Protein AF-A0A1D3DAQ8-F1 (afdb_monomer)

Radius of gyration: 23.69 Å; Cα contacts (8 Å, |Δi|>4): 366; chains: 1; bounding box: 52×79×74 Å

Solvent-accessible surface area (backbon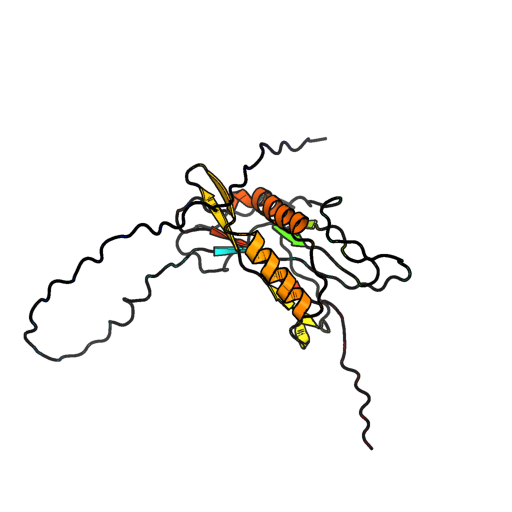e atoms only — not comparable to full-atom values): 14754 Å² total; per-residue (Å²): 142,80,85,81,87,80,80,79,85,81,69,76,56,73,79,83,84,72,96,64,79,81,84,72,85,80,81,76,81,80,87,74,88,86,80,88,81,94,76,90,75,93,84,83,83,79,87,81,74,89,73,77,89,51,31,31,36,40,36,52,43,33,49,30,50,62,57,97,54,91,85,61,96,64,66,38,67,55,50,62,93,61,55,43,74,53,77,66,87,70,79,82,74,81,69,74,73,67,82,91,48,58,70,60,73,50,66,61,70,54,22,44,34,33,34,30,20,100,32,54,21,37,47,56,31,35,37,33,56,58,71,86,81,92,69,65,85,49,12,36,35,76,78,68,57,42,57,45,67,44,81,47,47,34,31,42,47,99,86,65,46,59,33,46,66,62,55,67,61,53,48,52,52,39,35,54,46,23,54,75,68,75,42,86,67,67,42,64,68,48,52,52,52,47,54,52,54,50,49,61,78,47,41,85,61,37,36,78,54,88,73,35,28,22,24,40,28,54,35,46,42,42,53,48,73,58,78,90,82,69,86,77,82,81,125

Organism: NCBI:txid88456

Nearest PDB structures (foldseek):
  2abj-assembly2_G  TM=9.774E-01  e=2.641E-11  Homo sapiens
  7nxo-assembly1_A  TM=9.779E-01  e=4.312E-11  Homo sapiens
  7nwc-assembly2_C  TM=9.808E-01  e=6.227E-11  Homo sapiens
  7nwa-assembly1_B  TM=9.798E-01  e=7.955E-11  Homo sapiens
  2abj-assembly2_J  TM=9.048E-01  e=4.312E-11  Homo sapiens

Sequence (235 aa):
MQKGVYGKDAEWLQDTERGEMASFEAAQPKAVETGGHMCGLVGGLEARMRMVEALERVVWHVICKKKAVEGASRLQPFSLQQLSIEPRIGDRPPVPPTKGLGFASTYSSMMCEADWSDQTGWLPPKILPLRELALHPGSTALHYGISCLEGLKASKSREGRLLLFRPEDHIQRFILSAERLALPTVESKPFLELLKRFVQIEEAYVPAERGCSLYLRPLLFSTYVRCAQTESRIE

Secondary structure (DSSP, 8-state):
------------EE--S----------PPPP-PPPP-----S--SSTT--S----EEEE----B-----S--SSPBPP-STT-EEPPPSSSPPPPPPSTTPPTT--B-SEEEE--EETTTEEPPPEEEE-------TTBHHHHS--EEE--EEEEE-TTS-EEESSHHHHHHHHHHHHHHTTPPP--HHHHHHHHHHHHHHTGGGS--STT-EEEE--EEEB--B----------

Foldseek 3Di:
DDDDDDDDDQDEDAPPPDPDDPDDDDDDDDDDDDDDDDDDDDDDPPPPPPDAPAAEAEADEAEADADDDDDDPDADAAAQPPEEEDDDDDDFPDQDDRPPHHHHPHHGQWHKYWYAHPHHGIDHIYIYGDDDDDADCQFCCNVVVLKDKFKWWWAADLVRRIYTHPVLVRLVVRQVSCVVSVHDHHDSVRVVVVVVVNCSVRVVNHDNDPSYTYMYMYMDGTSDGDDPPDPPPPD

InterPro domains:
  IPR005786 Branched-chain amino acid aminotransferase II [PTHR11825] (69-223)
  IPR036038 Aminotransferase-like, PLP-dependent enzymes [SSF56752] (89-223)
  IPR043131 Branched-chain-amino-acid aminotransferase-like, N-terminal [G3DSA:3.30.470.10] (75-233)

Mean predicted aligned error: 14.41 Å

pLDDT: mean 70.47, std 26.81, range [21.56, 97.88]

Structure (mmCIF, N/CA/C/O backbone):
data_AF-A0A1D3DAQ8-F1
#
_entry.id   AF-A0A1D3DAQ8-F1
#
loop_
_atom_site.group_PDB
_atom_site.id
_atom_site.type_symbol
_atom_site.label_atom_id
_atom_site.label_alt_id
_atom_site.label_comp_id
_atom_site.label_asym_id
_atom_site.label_entity_id
_atom_site.label_seq_id
_atom_site.pdbx_PDB_ins_code
_atom_site.Cartn_x
_atom_site.Cartn_y
_atom_site.Cartn_z
_atom_site.occupancy
_atom_site.B_iso_or_equiv
_atom_site.auth_seq_id
_atom_site.auth_comp_id
_atom_site.auth_asym_id
_atom_site.auth_atom_id
_atom_site.pdbx_PDB_model_num
ATOM 1 N N . MET A 1 1 ? 8.446 30.503 -5.237 1.00 30.14 1 MET A N 1
ATOM 2 C CA . MET A 1 1 ? 7.325 29.955 -6.035 1.00 30.14 1 MET A CA 1
ATOM 3 C C . MET A 1 1 ? 7.901 29.182 -7.214 1.00 30.14 1 MET A C 1
ATOM 5 O O . MET A 1 1 ? 8.272 29.796 -8.201 1.00 30.14 1 MET A O 1
ATOM 9 N N . GLN A 1 2 ? 8.021 27.859 -7.112 1.00 21.56 2 GLN A N 1
ATOM 10 C CA . GLN A 1 2 ? 8.307 26.998 -8.264 1.00 21.56 2 GLN A CA 1
ATOM 11 C C . GLN A 1 2 ? 7.118 26.054 -8.434 1.00 21.56 2 GLN A C 1
ATOM 13 O O . GLN A 1 2 ? 6.807 25.265 -7.547 1.00 21.56 2 GLN A O 1
ATOM 18 N N . LYS A 1 3 ? 6.399 26.219 -9.547 1.00 25.08 3 LYS A N 1
ATOM 19 C CA . LYS A 1 3 ? 5.307 25.339 -9.962 1.00 25.08 3 LYS A CA 1
ATOM 20 C C . LYS A 1 3 ? 5.941 24.059 -10.507 1.00 25.08 3 LYS A C 1
ATOM 22 O O . LYS A 1 3 ? 6.588 24.099 -11.549 1.00 25.08 3 LYS A O 1
ATOM 27 N N . GLY A 1 4 ? 5.790 22.955 -9.779 1.00 24.62 4 GLY A N 1
ATOM 28 C CA . GLY A 1 4 ? 6.171 21.626 -10.246 1.00 24.62 4 GLY A CA 1
ATOM 29 C C . GLY A 1 4 ? 5.266 21.211 -11.400 1.00 24.62 4 GLY A C 1
ATOM 30 O O . GLY A 1 4 ? 4.068 21.012 -11.217 1.00 24.62 4 GLY A O 1
ATOM 31 N N . VAL A 1 5 ? 5.847 21.133 -12.592 1.00 29.92 5 VAL A N 1
ATOM 32 C CA . VAL A 1 5 ? 5.225 20.583 -13.794 1.00 29.92 5 VAL A CA 1
ATOM 33 C C . VAL A 1 5 ? 5.241 19.062 -13.651 1.00 29.92 5 VAL A C 1
ATOM 35 O O . VAL A 1 5 ? 6.304 18.458 -13.744 1.00 29.92 5 VAL A O 1
ATOM 38 N N . TYR A 1 6 ? 4.085 18.442 -13.419 1.00 34.88 6 TYR A N 1
ATOM 39 C CA . TYR A 1 6 ? 3.925 16.992 -13.553 1.00 34.88 6 TYR A CA 1
ATOM 40 C C . TYR A 1 6 ? 2.937 16.725 -14.682 1.00 34.88 6 TYR A C 1
ATOM 42 O O . TYR A 1 6 ? 1.796 17.183 -14.657 1.00 34.88 6 TYR A O 1
ATOM 50 N N . GLY A 1 7 ? 3.467 16.104 -15.735 1.00 28.80 7 GLY A N 1
ATOM 51 C CA . GLY A 1 7 ? 2.821 15.936 -17.024 1.00 28.80 7 GLY A CA 1
ATOM 52 C C . GLY A 1 7 ? 1.920 14.708 -17.120 1.00 28.80 7 GLY A C 1
ATOM 53 O O . GLY A 1 7 ? 2.161 13.708 -16.458 1.00 28.80 7 GLY A O 1
ATOM 54 N N . LYS A 1 8 ? 0.944 14.870 -18.023 1.00 31.12 8 LYS A N 1
ATOM 55 C CA . LYS A 1 8 ? 0.189 13.921 -18.857 1.00 31.12 8 LYS A CA 1
ATOM 56 C C . LYS A 1 8 ? -0.367 12.649 -18.207 1.00 31.12 8 LYS A C 1
ATOM 58 O O . LYS A 1 8 ? 0.348 11.800 -17.692 1.00 31.12 8 LYS A O 1
ATOM 63 N N . ASP A 1 9 ? -1.680 12.530 -18.355 1.00 35.75 9 ASP A N 1
ATOM 64 C CA . ASP A 1 9 ? -2.546 11.461 -17.880 1.00 35.75 9 ASP A CA 1
ATOM 65 C C . ASP A 1 9 ? -2.021 10.076 -18.286 1.00 35.75 9 ASP A C 1
ATOM 67 O O . ASP A 1 9 ? -1.918 9.753 -19.470 1.00 35.75 9 ASP A O 1
ATOM 71 N N . ALA A 1 10 ? -1.673 9.243 -17.301 1.00 46.25 10 ALA A N 1
ATOM 72 C CA . ALA A 1 10 ? -1.401 7.837 -17.565 1.00 46.25 10 ALA A CA 1
ATOM 73 C C . ALA A 1 10 ? -2.736 7.135 -17.851 1.00 46.25 10 ALA A C 1
ATOM 75 O O . ALA A 1 10 ? -3.596 7.041 -16.972 1.00 46.25 10 ALA A O 1
ATOM 76 N N . GLU A 1 11 ? -2.914 6.652 -19.078 1.00 48.12 11 GLU A N 1
ATOM 77 C CA . GLU A 1 11 ? -4.052 5.811 -19.441 1.00 48.12 11 GLU A CA 1
ATOM 78 C C . GLU A 1 11 ? -3.887 4.423 -18.811 1.00 48.12 11 GLU A C 1
ATOM 80 O O . GLU A 1 11 ? -2.948 3.686 -19.119 1.00 48.12 11 GLU A O 1
ATOM 85 N N . TRP A 1 12 ? -4.806 4.072 -17.912 1.00 53.84 12 TRP A N 1
ATOM 86 C CA . TRP A 1 12 ? -4.831 2.781 -17.233 1.00 53.84 12 TRP A CA 1
ATOM 87 C C . TRP A 1 12 ? -5.614 1.772 -18.065 1.00 53.84 12 TRP A C 1
ATOM 89 O O . TRP A 1 12 ? -6.841 1.828 -18.115 1.00 53.84 12 TRP A O 1
ATOM 99 N N . LEU A 1 13 ? -4.911 0.833 -18.691 1.00 48.38 13 LEU A N 1
ATOM 100 C CA . LEU A 1 13 ? -5.536 -0.310 -19.348 1.00 48.38 13 LEU A CA 1
ATOM 101 C C . LEU A 1 13 ? -5.695 -1.442 -18.331 1.00 48.38 13 LEU A C 1
ATOM 103 O O . LEU A 1 13 ? -4.710 -1.946 -17.788 1.00 48.38 13 LEU A O 1
ATOM 107 N N . GLN A 1 14 ? -6.943 -1.828 -18.070 1.00 46.00 14 GLN A N 1
ATOM 108 C CA . GLN A 1 14 ? -7.247 -3.123 -17.473 1.00 46.00 14 GLN A CA 1
ATOM 109 C C . GLN A 1 14 ? -7.009 -4.166 -18.567 1.00 46.00 14 GLN A C 1
ATOM 111 O O . GLN A 1 14 ? -7.635 -4.104 -19.622 1.00 46.00 14 GLN A O 1
ATOM 116 N N . ASP A 1 15 ? -6.080 -5.095 -18.353 1.00 40.16 15 ASP A N 1
ATOM 117 C CA . ASP A 1 15 ? -5.868 -6.199 -19.291 1.00 40.16 15 ASP A CA 1
ATOM 118 C C . ASP A 1 15 ? -7.000 -7.227 -19.111 1.00 40.16 15 ASP A C 1
ATOM 120 O O . ASP A 1 15 ? -6.849 -8.244 -18.435 1.00 40.16 15 ASP A O 1
ATOM 124 N N . THR A 1 16 ? -8.191 -6.902 -19.626 1.00 37.75 16 THR A N 1
ATOM 125 C CA . THR A 1 16 ? -9.340 -7.819 -19.713 1.00 37.75 16 THR A CA 1
ATOM 126 C C . THR A 1 16 ? -9.320 -8.647 -20.999 1.00 37.75 16 THR A C 1
ATOM 128 O O . THR A 1 16 ? -10.109 -9.577 -21.135 1.00 37.75 16 THR A O 1
ATOM 131 N N . GLU A 1 17 ? -8.402 -8.364 -21.928 1.00 34.38 17 GLU A N 1
ATOM 132 C CA . GLU A 1 17 ? -8.333 -8.988 -23.251 1.00 34.38 17 GLU A CA 1
ATOM 133 C C . GLU A 1 17 ? -6.922 -9.499 -23.571 1.00 34.38 17 GLU A C 1
ATOM 135 O O . GLU A 1 17 ? -6.210 -8.937 -24.402 1.00 34.38 17 GLU A O 1
ATOM 140 N N . ARG A 1 18 ? -6.533 -10.610 -22.928 1.00 37.34 18 ARG A N 1
ATOM 141 C CA . ARG A 1 18 ? -5.616 -11.624 -23.489 1.00 37.34 18 ARG A CA 1
ATOM 142 C C . ARG A 1 18 ? -5.551 -12.866 -22.600 1.00 37.34 18 ARG A C 1
ATOM 144 O O . ARG A 1 18 ? -4.536 -13.213 -22.005 1.00 37.34 18 ARG A O 1
ATOM 151 N N . GLY A 1 19 ? -6.662 -13.596 -22.582 1.00 31.31 19 GLY A N 1
ATOM 152 C CA . GLY A 1 19 ? -6.697 -15.017 -22.233 1.00 31.31 19 GLY A CA 1
ATOM 153 C C . GLY A 1 19 ? -6.133 -15.912 -23.343 1.00 31.31 19 GLY A C 1
ATOM 154 O O . GLY A 1 19 ? -6.703 -16.959 -23.616 1.00 31.31 19 GLY A O 1
ATOM 155 N N . GLU A 1 20 ? -5.035 -15.518 -23.992 1.00 26.97 20 GLU A N 1
ATOM 156 C CA . GLU A 1 20 ? -4.325 -16.354 -24.962 1.00 26.97 20 GLU A CA 1
ATOM 157 C C . GLU A 1 20 ? -2.866 -16.483 -24.531 1.00 26.97 20 GLU A C 1
ATOM 159 O O . GLU A 1 20 ? -1.987 -15.682 -24.858 1.00 26.97 20 GLU A O 1
ATOM 164 N N . MET A 1 21 ? -2.622 -17.535 -23.752 1.00 26.27 21 MET A N 1
ATOM 165 C CA . MET A 1 21 ? -1.313 -18.163 -23.670 1.00 26.27 21 MET A CA 1
ATOM 166 C C . MET A 1 21 ? -0.909 -18.522 -25.098 1.00 26.27 21 MET A C 1
ATOM 168 O O . MET A 1 21 ? -1.520 -19.399 -25.704 1.00 26.27 21 MET A O 1
ATOM 172 N N . ALA A 1 22 ? 0.100 -17.845 -25.643 1.00 25.94 22 ALA A N 1
ATOM 173 C CA . ALA A 1 22 ? 0.741 -18.289 -26.869 1.00 25.94 22 ALA A CA 1
ATOM 174 C C . ALA A 1 22 ? 1.241 -19.724 -26.647 1.00 25.94 22 ALA A C 1
ATOM 176 O O . ALA A 1 22 ? 2.217 -19.956 -25.931 1.00 25.94 22 ALA A O 1
ATOM 177 N N . SER A 1 23 ? 0.525 -20.681 -27.228 1.00 23.98 23 SER A N 1
ATOM 178 C CA . SER A 1 23 ? 0.941 -22.065 -27.373 1.00 23.98 23 SER A CA 1
ATOM 179 C C . SER A 1 23 ? 2.262 -22.090 -28.136 1.00 23.98 23 SER A C 1
ATOM 181 O O . SER A 1 23 ? 2.316 -21.667 -29.289 1.00 23.98 23 SER A O 1
ATOM 183 N N . PHE A 1 24 ? 3.321 -22.584 -27.503 1.00 25.66 24 PHE A N 1
ATOM 184 C CA . PHE A 1 24 ? 4.540 -22.982 -28.197 1.00 25.66 24 PHE A CA 1
ATOM 185 C C . PHE A 1 24 ? 4.684 -24.495 -28.061 1.00 25.66 24 PHE A C 1
ATOM 187 O O . PHE A 1 24 ? 4.669 -25.029 -26.951 1.00 25.66 24 PHE A O 1
ATOM 194 N N . GLU A 1 25 ? 4.752 -25.167 -29.213 1.00 27.08 25 GLU A N 1
ATOM 195 C CA . GLU A 1 25 ? 4.914 -26.612 -29.355 1.00 27.08 25 GLU A CA 1
ATOM 196 C C . GLU A 1 25 ? 6.069 -27.134 -28.497 1.00 27.08 25 GLU A C 1
ATOM 198 O O . GLU A 1 25 ? 7.203 -26.652 -28.562 1.00 27.08 25 GLU A O 1
ATOM 203 N N . ALA A 1 26 ? 5.778 -28.167 -27.709 1.00 28.58 26 ALA A N 1
ATOM 204 C CA . ALA A 1 26 ? 6.796 -28.956 -27.044 1.00 28.58 26 ALA A CA 1
ATOM 205 C C . ALA A 1 26 ? 7.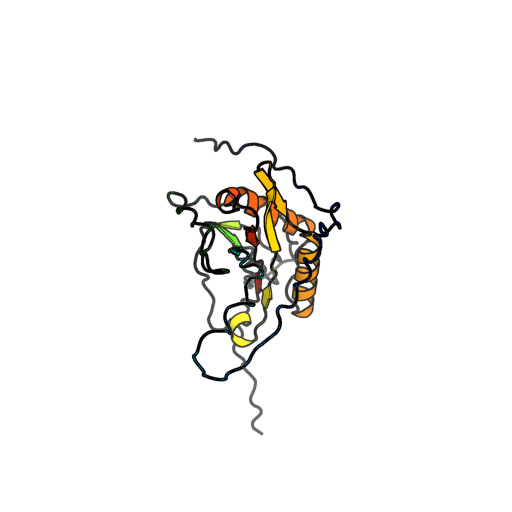617 -29.699 -28.108 1.00 28.58 26 ALA A C 1
ATOM 207 O O .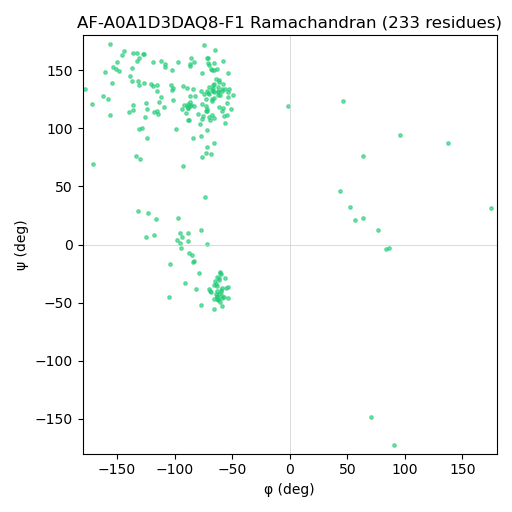 ALA A 1 26 ? 7.134 -30.645 -28.730 1.00 28.58 26 ALA A O 1
ATOM 208 N N . ALA A 1 27 ? 8.869 -29.286 -28.307 1.00 31.02 27 ALA A N 1
ATOM 209 C CA . ALA A 1 27 ? 9.832 -30.074 -29.062 1.00 31.02 27 ALA A CA 1
ATOM 210 C C . ALA A 1 27 ? 9.987 -31.447 -28.384 1.00 31.02 27 ALA A C 1
ATOM 212 O O . ALA A 1 27 ? 10.443 -31.540 -27.242 1.00 31.02 27 ALA A O 1
ATOM 213 N N . GLN A 1 28 ? 9.575 -32.514 -29.072 1.00 26.59 28 GLN A N 1
ATOM 214 C CA . GLN A 1 28 ? 9.744 -33.877 -28.579 1.00 26.59 28 GLN A CA 1
ATOM 215 C C . GLN A 1 28 ? 11.236 -34.249 -28.544 1.00 26.59 28 GLN A C 1
ATOM 217 O O . GLN A 1 28 ? 11.941 -34.026 -29.534 1.00 26.59 28 GLN A O 1
ATOM 222 N N . PRO A 1 29 ? 11.748 -34.836 -27.448 1.00 32.03 29 PRO A N 1
ATOM 223 C CA . PRO A 1 29 ? 13.126 -35.299 -27.414 1.00 32.03 29 PRO A CA 1
ATOM 224 C C . PRO A 1 29 ? 13.276 -36.567 -28.266 1.00 32.03 29 PRO A C 1
ATOM 226 O O . PRO A 1 29 ? 12.583 -37.561 -28.053 1.00 32.03 29 PRO A O 1
ATOM 229 N N . LYS A 1 30 ? 14.208 -36.541 -29.226 1.00 30.00 30 LYS A N 1
ATOM 230 C CA . LYS A 1 30 ? 14.678 -37.748 -29.919 1.00 30.00 30 LYS A CA 1
ATOM 231 C C . LYS A 1 30 ? 15.453 -38.618 -28.928 1.00 30.00 30 LYS A C 1
ATOM 233 O O . LYS A 1 30 ? 16.402 -38.145 -28.306 1.00 30.00 30 LYS A O 1
ATOM 238 N N . ALA A 1 31 ? 15.048 -39.878 -28.797 1.00 29.69 31 ALA A N 1
ATOM 239 C CA . ALA A 1 31 ? 15.774 -40.882 -28.033 1.00 29.69 31 ALA A CA 1
ATOM 240 C C . ALA A 1 31 ? 17.127 -41.183 -28.702 1.00 29.69 31 ALA A C 1
ATOM 242 O O . ALA A 1 31 ? 17.185 -41.425 -29.907 1.00 29.69 31 ALA A O 1
ATOM 243 N N . VAL A 1 32 ? 18.200 -41.165 -27.913 1.00 32.09 32 VAL A N 1
ATOM 244 C CA . VAL A 1 32 ? 19.510 -41.720 -28.270 1.00 32.09 32 VAL A CA 1
ATOM 245 C C . VAL A 1 32 ? 19.731 -42.925 -27.362 1.00 32.09 32 VAL A C 1
ATOM 247 O O . VAL A 1 32 ? 19.559 -42.827 -26.148 1.00 32.09 32 VAL A O 1
ATOM 250 N N . GLU A 1 33 ? 20.038 -44.067 -27.971 1.00 29.55 33 GLU A N 1
ATOM 251 C CA . GLU A 1 33 ? 20.216 -45.358 -27.307 1.00 29.55 33 GLU A CA 1
ATOM 252 C C . GLU A 1 33 ? 21.435 -45.364 -26.372 1.00 29.55 33 GLU A C 1
ATOM 254 O O . GLU A 1 33 ? 22.508 -44.851 -26.690 1.00 29.55 33 GLU A O 1
ATOM 259 N N . THR A 1 34 ? 21.258 -45.965 -25.197 1.00 30.83 34 THR A N 1
ATOM 260 C CA . THR A 1 34 ? 22.271 -46.109 -24.148 1.00 30.83 34 THR A CA 1
ATOM 261 C C . THR A 1 34 ? 23.101 -47.379 -24.341 1.00 30.83 34 THR A C 1
ATOM 263 O O . THR A 1 34 ? 22.564 -48.482 -24.253 1.00 30.83 34 THR A O 1
ATOM 266 N N . GLY A 1 35 ? 24.419 -47.230 -24.495 1.00 26.42 35 GLY A N 1
ATOM 267 C CA . GLY A 1 35 ? 25.418 -48.265 -24.204 1.00 26.42 35 GLY A CA 1
ATOM 268 C C . GLY A 1 35 ? 26.078 -47.964 -22.856 1.00 26.42 35 GLY A C 1
ATOM 269 O O . GLY A 1 35 ? 26.540 -46.848 -22.635 1.00 26.42 35 GLY A O 1
ATOM 270 N N . GLY A 1 36 ? 26.032 -48.919 -21.926 1.00 28.89 36 GLY A N 1
ATOM 271 C CA . GLY A 1 36 ? 26.293 -48.690 -20.504 1.00 28.89 36 GLY A CA 1
ATOM 272 C C . GLY A 1 36 ? 27.743 -48.416 -20.100 1.00 28.89 36 GLY A C 1
ATOM 273 O O . GLY A 1 36 ? 28.674 -48.793 -20.798 1.00 28.89 36 GLY A O 1
ATOM 274 N N . HIS A 1 37 ? 27.898 -47.822 -18.917 1.00 29.03 37 HIS A N 1
ATOM 275 C CA . HIS A 1 37 ? 28.775 -48.238 -17.810 1.00 29.03 37 HIS A CA 1
ATOM 276 C C . HIS A 1 37 ? 28.558 -47.256 -16.647 1.00 29.03 37 HIS A C 1
ATOM 278 O O . HIS A 1 37 ? 28.507 -46.044 -16.848 1.00 29.03 37 HIS A O 1
ATOM 284 N N . MET A 1 38 ? 28.394 -47.774 -15.428 1.00 33.66 38 MET A N 1
ATOM 285 C CA . MET A 1 38 ? 28.345 -46.948 -14.222 1.00 33.66 38 MET A CA 1
ATOM 286 C C . MET A 1 38 ? 29.748 -46.453 -13.859 1.00 33.66 38 MET A C 1
ATOM 288 O O . MET A 1 38 ? 30.652 -47.265 -13.688 1.00 33.66 38 MET A O 1
ATOM 292 N N . CYS A 1 39 ? 29.899 -45.149 -13.636 1.00 26.36 39 CYS A N 1
ATOM 293 C CA . CYS A 1 39 ? 30.873 -44.594 -12.697 1.00 26.36 39 CYS A CA 1
ATOM 294 C C . CYS A 1 39 ? 30.400 -43.192 -12.294 1.00 26.36 39 CYS A C 1
ATOM 296 O O . CYS A 1 39 ? 30.063 -42.378 -13.152 1.00 26.36 39 CYS A O 1
ATOM 298 N N . GLY A 1 40 ? 30.270 -42.955 -10.989 1.00 30.42 40 GLY A N 1
ATOM 299 C CA . GLY A 1 40 ? 29.660 -41.748 -10.444 1.00 30.42 40 GLY A CA 1
ATOM 300 C C . GLY A 1 40 ? 30.511 -40.498 -10.630 1.00 30.42 40 GLY A C 1
ATOM 301 O O . GLY A 1 40 ? 31.727 -40.583 -10.721 1.00 30.42 40 GLY A O 1
ATOM 302 N N . LEU A 1 41 ? 29.850 -39.341 -10.621 1.00 28.83 41 LEU A N 1
ATOM 303 C CA . LEU A 1 41 ? 30.352 -38.082 -10.073 1.00 28.83 41 LEU A CA 1
ATOM 304 C C . LEU A 1 41 ? 29.211 -37.056 -10.084 1.00 28.83 41 LEU A C 1
ATOM 306 O O . LEU A 1 41 ? 28.595 -36.779 -11.106 1.00 28.83 41 LEU A O 1
ATOM 310 N N . VAL A 1 42 ? 28.911 -36.583 -8.879 1.00 37.41 42 VAL A N 1
ATOM 311 C CA . VAL A 1 42 ? 28.345 -35.286 -8.494 1.00 37.41 42 VAL A CA 1
ATOM 312 C C . VAL A 1 42 ? 28.081 -34.315 -9.658 1.00 37.41 42 VAL A C 1
ATOM 314 O O . VAL A 1 42 ? 29.013 -33.861 -10.312 1.00 37.41 42 VAL A O 1
ATOM 317 N N . GLY A 1 43 ? 26.821 -33.917 -9.844 1.00 34.78 43 GLY A N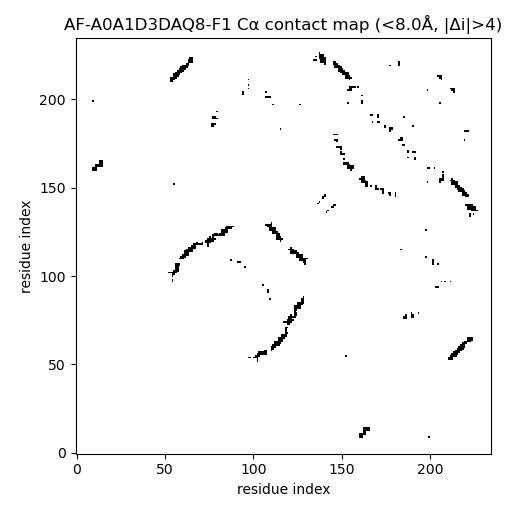 1
ATOM 318 C CA . GLY A 1 43 ? 26.466 -32.791 -10.714 1.00 34.78 43 GLY A CA 1
ATOM 319 C C . GLY A 1 43 ? 25.242 -33.075 -11.571 1.00 34.78 43 GLY A C 1
ATOM 320 O O . GLY A 1 43 ? 25.356 -33.543 -12.696 1.00 34.78 43 GLY A O 1
ATOM 321 N N . GLY A 1 44 ? 24.050 -32.797 -11.046 1.00 29.36 44 GLY A N 1
ATOM 322 C CA . GLY A 1 44 ? 22.839 -33.031 -11.832 1.00 29.36 44 GLY A CA 1
ATOM 323 C C . GLY A 1 44 ? 21.519 -32.804 -11.115 1.00 29.36 44 GLY A C 1
ATOM 324 O O . GLY A 1 44 ? 20.556 -33.491 -11.428 1.00 29.36 44 GLY A O 1
ATOM 325 N N . LEU A 1 45 ? 21.452 -31.872 -10.160 1.00 28.17 45 LEU A N 1
ATOM 326 C CA . LEU A 1 45 ? 20.172 -31.425 -9.588 1.00 28.17 45 LEU A CA 1
ATOM 327 C C . LEU A 1 45 ? 19.878 -29.934 -9.827 1.00 28.17 45 LEU A C 1
ATOM 329 O O . LEU A 1 45 ? 18.889 -29.421 -9.322 1.00 28.17 45 LEU A O 1
ATOM 333 N N . GLU A 1 46 ? 20.686 -29.238 -10.634 1.00 32.00 46 GLU A N 1
ATOM 334 C CA . GLU A 1 46 ? 20.513 -27.797 -10.900 1.00 32.00 46 GLU A CA 1
ATOM 335 C C . GLU A 1 46 ? 19.705 -27.477 -12.173 1.00 32.00 46 GLU A C 1
ATOM 337 O O . GLU A 1 46 ? 19.413 -26.319 -12.462 1.00 32.00 46 GLU A O 1
ATOM 342 N N . ALA A 1 47 ? 19.278 -28.477 -12.949 1.00 31.39 47 ALA A N 1
ATOM 343 C CA . ALA A 1 47 ? 18.731 -28.239 -14.291 1.00 31.39 47 ALA A CA 1
ATOM 344 C C . ALA A 1 47 ? 17.192 -28.128 -14.390 1.00 31.39 47 ALA A C 1
ATOM 346 O O . ALA A 1 47 ? 16.659 -28.080 -15.498 1.00 31.39 47 ALA A O 1
ATOM 347 N N . ARG A 1 48 ? 16.445 -28.053 -13.278 1.00 33.94 48 ARG A N 1
ATOM 348 C CA . ARG A 1 48 ? 14.968 -27.907 -13.311 1.00 33.94 48 ARG A CA 1
ATOM 349 C C . ARG A 1 48 ? 14.397 -26.804 -12.409 1.00 33.94 48 ARG A C 1
ATOM 351 O O . ARG A 1 48 ? 13.245 -26.877 -12.006 1.00 33.94 48 ARG A O 1
ATOM 358 N N . MET A 1 49 ? 15.169 -25.742 -12.167 1.00 26.69 49 MET A N 1
ATOM 359 C CA . MET A 1 49 ? 14.703 -24.516 -11.488 1.00 26.69 49 MET A CA 1
ATOM 360 C C . MET A 1 49 ? 14.737 -23.260 -12.377 1.00 26.69 49 MET A C 1
ATOM 362 O O . MET A 1 49 ? 14.716 -22.140 -11.885 1.00 26.69 49 MET A O 1
ATOM 366 N N . ARG A 1 50 ? 14.734 -23.413 -13.708 1.00 30.81 50 ARG A N 1
ATOM 367 C CA . ARG A 1 50 ? 14.520 -22.288 -14.637 1.00 30.81 50 ARG A CA 1
ATOM 368 C C . ARG A 1 50 ? 13.045 -22.158 -15.009 1.00 30.81 50 ARG A C 1
ATOM 370 O O . ARG A 1 50 ? 12.659 -22.365 -16.153 1.00 30.81 50 ARG A O 1
ATOM 377 N N . MET A 1 51 ? 12.227 -21.797 -14.029 1.00 23.12 51 MET A N 1
ATOM 378 C CA . MET A 1 51 ? 10.946 -21.144 -14.279 1.00 23.12 51 MET A CA 1
ATOM 379 C C . MET A 1 51 ? 10.885 -19.877 -13.428 1.00 23.12 51 MET A C 1
ATOM 381 O O . MET A 1 51 ? 10.594 -19.923 -12.243 1.00 23.12 51 MET A O 1
ATOM 385 N N . VAL A 1 52 ? 11.159 -18.756 -14.101 1.00 28.16 52 VAL A N 1
ATOM 386 C CA . VAL A 1 52 ? 10.711 -17.403 -13.751 1.00 28.16 52 VAL A CA 1
ATOM 387 C C . VAL A 1 52 ? 11.238 -16.867 -12.410 1.00 28.16 52 VAL A C 1
ATOM 389 O O . VAL A 1 52 ? 10.500 -16.710 -11.443 1.00 28.16 52 VAL A O 1
ATOM 392 N N . GLU A 1 53 ? 12.507 -16.452 -12.394 1.00 27.22 53 GLU A N 1
ATOM 393 C CA . GLU A 1 53 ? 12.955 -15.367 -11.509 1.00 27.22 53 GLU A CA 1
ATOM 394 C C . GLU A 1 53 ? 12.312 -14.059 -12.001 1.00 27.22 53 GLU A C 1
ATOM 396 O O . GLU A 1 53 ? 12.912 -13.267 -12.727 1.00 27.22 53 GLU A O 1
ATOM 401 N N . ALA A 1 54 ? 11.028 -13.871 -11.686 1.00 26.88 54 ALA A N 1
ATOM 402 C CA . ALA A 1 54 ? 10.363 -12.592 -11.870 1.00 26.88 54 ALA A CA 1
ATOM 403 C C . ALA A 1 54 ? 10.934 -11.619 -10.838 1.00 26.88 54 ALA A C 1
ATOM 405 O O . ALA A 1 54 ? 10.730 -11.736 -9.630 1.00 26.88 54 ALA A O 1
ATOM 406 N N . LEU A 1 55 ? 11.697 -10.664 -11.349 1.00 27.98 55 LEU A N 1
ATOM 407 C CA . LEU A 1 55 ? 12.298 -9.584 -10.591 1.00 27.98 55 LEU A CA 1
ATOM 408 C C . LEU A 1 55 ? 11.162 -8.664 -10.139 1.00 27.98 55 LEU A C 1
ATOM 410 O O . LEU A 1 55 ? 10.533 -7.981 -10.952 1.00 27.98 55 LEU A O 1
ATOM 414 N N . GLU A 1 56 ? 10.862 -8.719 -8.846 1.00 27.69 56 GLU A N 1
ATOM 415 C CA . GLU A 1 56 ? 9.706 -8.093 -8.208 1.00 27.69 56 GLU A CA 1
ATOM 416 C C . GLU A 1 56 ? 10.191 -7.212 -7.048 1.00 27.69 56 GLU A C 1
ATOM 418 O O . GLU A 1 56 ? 10.700 -7.696 -6.034 1.00 27.69 56 GLU A O 1
ATOM 423 N N . ARG A 1 57 ? 10.080 -5.892 -7.230 1.00 32.09 57 ARG A N 1
ATOM 424 C CA . ARG A 1 57 ? 10.467 -4.850 -6.256 1.00 32.09 57 ARG A CA 1
ATOM 425 C C . ARG A 1 57 ? 9.332 -4.556 -5.297 1.00 32.09 57 ARG A C 1
ATOM 427 O O . ARG A 1 57 ? 8.301 -4.152 -5.789 1.00 32.09 57 ARG A O 1
ATOM 434 N N . VAL A 1 58 ? 9.490 -4.677 -3.985 1.00 31.52 58 VAL A N 1
ATOM 435 C CA . VAL A 1 58 ? 8.362 -4.543 -3.046 1.00 31.52 58 VAL A CA 1
ATOM 436 C C . VAL A 1 58 ? 8.160 -3.091 -2.599 1.00 31.52 58 VAL A C 1
ATOM 438 O O . VAL A 1 58 ? 9.117 -2.436 -2.197 1.00 31.52 58 VAL A O 1
ATOM 441 N N . VAL A 1 59 ? 6.914 -2.605 -2.586 1.00 32.56 59 VAL A N 1
ATOM 442 C CA . VAL A 1 59 ? 6.536 -1.348 -1.915 1.00 32.56 59 VAL A CA 1
ATOM 443 C C . VAL A 1 59 ? 5.405 -1.555 -0.906 1.00 32.56 59 VAL A C 1
ATOM 445 O O . VAL A 1 59 ? 4.312 -1.969 -1.276 1.00 32.56 59 VAL A O 1
ATOM 448 N N . TRP A 1 60 ? 5.674 -1.208 0.351 1.00 40.81 60 TRP A N 1
ATOM 449 C CA . TRP A 1 60 ? 4.754 -1.131 1.495 1.00 40.81 60 TRP A CA 1
ATOM 450 C C . TRP A 1 60 ? 4.500 0.357 1.867 1.00 40.81 60 TRP A C 1
ATOM 452 O O . TRP A 1 60 ? 5.362 1.169 1.557 1.00 40.81 60 TRP A O 1
ATOM 462 N N . HIS A 1 61 ? 3.430 0.862 2.510 1.00 46.09 61 HIS A N 1
ATOM 463 C CA . HIS A 1 61 ? 2.592 0.376 3.621 1.00 46.09 61 HIS A CA 1
ATOM 464 C C . HIS A 1 61 ? 1.169 1.023 3.590 1.00 46.09 61 HIS A C 1
ATOM 466 O O . HIS A 1 61 ? 0.916 1.958 2.838 1.00 46.09 61 HIS A O 1
ATOM 472 N N . VAL A 1 62 ? 0.232 0.579 4.442 1.00 33.62 62 VAL A N 1
ATOM 473 C CA . VAL A 1 62 ? -0.905 1.382 4.949 1.00 33.62 62 VAL A CA 1
ATOM 474 C C . VAL A 1 62 ? -0.933 1.196 6.473 1.00 33.62 62 VAL A C 1
ATOM 476 O O . VAL A 1 62 ? -1.344 0.159 6.982 1.00 33.62 62 VAL A O 1
ATOM 479 N N . ILE A 1 63 ? -0.393 2.156 7.229 1.00 35.94 63 ILE A N 1
ATOM 480 C CA . ILE A 1 63 ? -0.301 2.067 8.699 1.00 35.94 63 ILE A CA 1
ATOM 481 C C . ILE A 1 63 ? -1.619 2.514 9.312 1.00 35.94 63 ILE A C 1
ATOM 483 O O . ILE A 1 63 ? -1.925 3.678 9.171 1.00 35.94 63 ILE A O 1
ATOM 487 N N . CYS A 1 64 ? -2.328 1.663 10.053 1.00 35.91 64 CYS A N 1
ATOM 488 C CA . CYS A 1 64 ? -3.553 2.025 10.772 1.00 35.91 64 CYS A CA 1
ATOM 489 C C . CYS A 1 64 ? -3.267 2.302 12.268 1.00 35.91 64 CYS A C 1
ATOM 491 O O . CYS A 1 64 ? -3.181 1.359 13.057 1.00 35.91 64 CYS A O 1
ATOM 493 N N . LYS A 1 65 ? -3.143 3.574 12.692 1.00 34.00 65 LYS A N 1
ATOM 494 C CA . LYS A 1 65 ? -3.029 3.947 14.123 1.00 34.00 65 LYS A CA 1
ATOM 495 C C . LYS A 1 65 ? -4.355 4.218 14.830 1.00 34.00 65 LYS A C 1
ATOM 497 O O . LYS A 1 65 ? -4.943 5.287 14.665 1.00 34.00 65 LYS A O 1
ATOM 502 N N . LYS A 1 66 ? -4.707 3.360 15.790 1.00 40.56 66 LYS A N 1
ATOM 503 C CA . LYS A 1 66 ? -5.726 3.678 16.801 1.00 40.56 66 LYS A CA 1
ATOM 504 C C . LYS A 1 66 ? -5.181 4.709 17.801 1.00 40.56 66 LYS A C 1
ATOM 506 O O . LYS A 1 66 ? -4.261 4.403 18.558 1.00 40.56 66 LYS A O 1
ATOM 511 N N . LYS A 1 67 ? -5.756 5.916 17.831 1.00 38.00 67 LYS A N 1
ATOM 512 C CA . LYS A 1 67 ? -5.512 6.936 18.865 1.00 38.00 67 LYS A CA 1
ATOM 513 C C . LYS A 1 67 ? -6.845 7.323 19.496 1.00 38.00 67 LYS A C 1
ATOM 515 O O . LYS A 1 67 ? -7.684 7.889 18.812 1.00 38.00 67 LYS A O 1
ATOM 520 N N . ALA A 1 68 ? -7.004 7.053 20.790 1.00 34.22 68 ALA A N 1
ATOM 521 C CA . ALA A 1 68 ? -8.201 7.431 21.529 1.00 34.22 68 ALA A CA 1
ATOM 522 C C . ALA A 1 68 ? -8.390 8.959 21.539 1.00 34.22 68 ALA A C 1
ATOM 524 O O . ALA A 1 68 ? -7.531 9.681 22.045 1.00 34.22 68 ALA A O 1
ATOM 525 N N . VAL A 1 69 ? -9.495 9.443 20.967 1.00 46.03 69 VAL A N 1
ATOM 526 C CA . VAL A 1 69 ? -9.954 10.840 21.041 1.00 46.03 69 VAL A CA 1
ATOM 527 C C . VAL A 1 69 ? -11.465 10.853 21.297 1.00 46.03 69 VAL A C 1
ATOM 529 O O . VAL A 1 69 ? -12.233 10.312 20.514 1.00 46.03 69 VAL A O 1
ATOM 532 N N . GLU A 1 70 ? -11.919 11.445 22.396 1.00 37.94 70 GLU A N 1
ATOM 533 C CA . GLU A 1 70 ? -13.346 11.478 22.737 1.00 37.94 70 GLU A CA 1
ATOM 534 C C . GLU A 1 70 ? -14.169 12.315 21.740 1.00 37.94 70 GLU A C 1
ATOM 536 O O . GLU A 1 70 ? -13.827 13.458 21.441 1.00 37.94 70 GLU A O 1
ATOM 541 N N . GLY A 1 71 ? -15.287 11.744 21.274 1.00 48.97 71 GLY A N 1
ATOM 542 C CA . GLY A 1 71 ? -16.347 12.450 20.549 1.00 48.97 71 GLY A CA 1
ATOM 543 C C . GLY A 1 71 ? -16.272 12.383 19.019 1.00 48.97 71 GLY A C 1
ATOM 544 O O . GLY A 1 71 ? -15.684 13.250 18.381 1.00 48.97 71 GLY A O 1
ATOM 545 N N . ALA A 1 72 ? -16.982 11.423 18.412 1.00 47.34 72 ALA A N 1
ATOM 546 C CA . ALA A 1 72 ? -17.419 11.520 17.017 1.00 47.34 72 ALA A CA 1
ATOM 547 C C . ALA A 1 72 ? -18.677 10.676 16.763 1.00 47.34 72 ALA A C 1
ATOM 549 O O . ALA A 1 72 ? -18.790 9.544 17.225 1.00 47.34 72 ALA A O 1
ATOM 550 N N . SER A 1 73 ? -19.617 11.223 15.993 1.00 55.72 73 SER A N 1
ATOM 551 C CA . SER A 1 73 ? -20.903 10.599 15.654 1.00 55.72 73 SER A CA 1
ATOM 552 C C . SER A 1 73 ? -20.901 9.843 14.314 1.00 55.72 73 SER A C 1
ATOM 554 O O . SER A 1 73 ? -21.928 9.286 13.929 1.00 55.72 73 SER A O 1
ATOM 556 N N . ARG A 1 74 ? -19.767 9.781 13.594 1.00 74.06 74 ARG A N 1
ATOM 557 C CA . ARG A 1 74 ? -19.597 8.964 12.376 1.00 74.06 74 ARG A CA 1
ATOM 558 C C . ARG A 1 74 ? -18.114 8.753 12.052 1.00 74.06 74 ARG A C 1
ATOM 560 O O . ARG A 1 74 ? -17.375 9.729 11.949 1.00 74.06 74 ARG A O 1
ATOM 567 N N . LEU A 1 75 ? -17.695 7.501 11.856 1.00 83.19 75 LEU A N 1
ATOM 568 C CA . LEU A 1 75 ? -16.341 7.173 11.391 1.00 83.19 75 LEU A CA 1
ATOM 569 C C . LEU A 1 75 ? -16.141 7.665 9.951 1.00 83.19 75 LEU A C 1
ATOM 571 O O . LEU A 1 75 ? -17.028 7.491 9.112 1.00 83.19 75 LEU A O 1
ATOM 575 N N . GLN A 1 76 ? -14.985 8.265 9.664 1.00 89.12 76 GLN A N 1
ATOM 576 C CA . GLN A 1 76 ? -14.632 8.695 8.314 1.00 89.12 76 GLN A CA 1
ATOM 577 C C . GLN A 1 76 ? -14.312 7.481 7.418 1.00 89.12 76 GLN A C 1
ATOM 579 O O . GLN A 1 76 ? -13.540 6.607 7.837 1.00 89.12 76 GLN A O 1
ATOM 584 N N . PRO A 1 77 ? -14.881 7.420 6.198 1.00 91.62 77 PRO A N 1
ATOM 585 C CA . PRO A 1 77 ? -14.540 6.409 5.199 1.00 91.62 77 PRO A CA 1
ATOM 586 C C . PRO A 1 77 ? -13.139 6.642 4.621 1.00 91.62 77 PRO A C 1
ATOM 588 O O . PRO A 1 77 ? -12.617 7.760 4.663 1.00 91.62 77 PRO A O 1
ATOM 591 N N . PHE A 1 78 ? -12.536 5.616 4.021 1.00 90.38 78 PHE A N 1
ATOM 592 C CA . PHE A 1 78 ? -11.277 5.778 3.302 1.00 90.38 78 PHE A CA 1
ATOM 593 C C . PHE A 1 78 ? -11.504 6.637 2.051 1.00 90.38 78 PHE A C 1
ATOM 595 O O . PHE A 1 78 ? -12.338 6.342 1.191 1.00 90.38 78 PHE A O 1
ATOM 602 N N . SER A 1 79 ? -10.755 7.733 1.941 1.00 93.00 79 SER A N 1
ATOM 603 C CA . SER A 1 79 ? -10.954 8.753 0.910 1.00 93.00 79 SER A CA 1
ATOM 604 C C . SER A 1 79 ? -9.634 9.404 0.512 1.00 93.00 79 SER A C 1
ATOM 606 O O . SER A 1 79 ? -8.729 9.562 1.328 1.00 93.00 79 SER A O 1
ATOM 608 N N . LEU A 1 80 ? -9.536 9.835 -0.751 1.00 92.62 80 LEU A N 1
ATOM 609 C CA . LEU A 1 80 ? -8.366 10.549 -1.284 1.00 92.62 80 LEU A CA 1
ATOM 610 C C . LEU A 1 80 ? -8.527 12.073 -1.318 1.00 92.62 80 LEU A C 1
ATOM 612 O O . LEU A 1 80 ? -7.641 12.757 -1.826 1.00 92.62 80 LEU A O 1
ATOM 616 N N . GLN A 1 81 ? -9.639 12.618 -0.814 1.00 91.62 81 GLN A N 1
ATOM 617 C CA . GLN A 1 81 ? -9.946 14.058 -0.889 1.00 91.62 81 GLN A CA 1
ATOM 618 C C . GLN A 1 81 ? -8.850 14.941 -0.276 1.00 91.62 81 GLN A C 1
ATOM 620 O O . GLN A 1 81 ? -8.654 16.070 -0.712 1.00 91.62 81 GLN A O 1
ATOM 625 N N . GLN A 1 82 ? -8.126 14.415 0.711 1.00 92.19 82 GLN A N 1
ATOM 626 C CA . GLN A 1 82 ? -7.053 15.106 1.424 1.00 92.19 82 GLN A CA 1
ATOM 627 C C . GLN A 1 82 ? -5.724 14.336 1.346 1.00 92.19 82 GLN A C 1
ATOM 629 O O . GLN A 1 82 ? -4.894 14.452 2.243 1.00 92.19 82 GLN A O 1
ATOM 634 N N . LEU A 1 83 ? -5.521 13.536 0.287 1.00 93.44 83 LEU A N 1
ATOM 635 C CA . LEU A 1 83 ? -4.247 12.850 0.046 1.00 93.44 83 LEU A CA 1
ATOM 636 C C . LEU A 1 83 ? -3.101 13.871 0.038 1.00 93.44 83 LEU A C 1
ATOM 638 O O . LEU A 1 83 ? -3.086 14.772 -0.802 1.00 93.44 83 LEU A O 1
ATOM 642 N N . SER A 1 84 ? -2.118 13.694 0.920 1.00 95.31 84 SER A N 1
ATOM 643 C CA . SER A 1 84 ? -0.906 14.517 0.935 1.00 95.31 84 SER A CA 1
ATOM 644 C C . SER A 1 84 ? 0.273 13.772 0.322 1.00 95.31 84 SER A C 1
ATOM 646 O O . SER A 1 84 ? 0.498 12.601 0.622 1.00 95.31 84 SER A O 1
ATOM 648 N N . ILE A 1 85 ? 1.062 14.458 -0.499 1.00 94.38 85 ILE A N 1
ATOM 649 C CA . ILE A 1 85 ? 2.307 13.922 -1.054 1.00 94.38 85 ILE A CA 1
ATOM 650 C C . ILE A 1 85 ? 3.451 14.757 -0.488 1.00 94.38 85 ILE A C 1
ATOM 652 O O . ILE A 1 85 ? 3.562 15.946 -0.787 1.00 94.38 85 ILE A O 1
ATOM 656 N N . GLU A 1 86 ? 4.278 14.143 0.347 1.00 92.50 86 GLU A N 1
ATOM 657 C CA . GLU A 1 86 ? 5.456 14.780 0.922 1.00 92.50 86 GLU A CA 1
ATOM 658 C C . GLU A 1 86 ? 6.627 14.670 -0.065 1.00 92.50 86 GLU A C 1
ATOM 660 O O . GLU A 1 86 ? 6.857 13.601 -0.641 1.00 92.50 86 GLU A O 1
ATOM 665 N N . PRO A 1 87 ? 7.371 15.759 -0.312 1.00 87.25 87 PRO A N 1
ATOM 666 C CA . PRO A 1 87 ? 8.516 15.706 -1.204 1.00 87.25 87 PRO A CA 1
ATOM 667 C C . PRO A 1 87 ? 9.637 14.852 -0.601 1.00 87.25 87 PRO A C 1
ATOM 669 O O . PRO A 1 87 ? 9.830 14.799 0.614 1.00 87.25 87 PRO A O 1
ATOM 672 N N . ARG A 1 88 ? 10.429 14.224 -1.473 1.00 83.06 88 ARG A N 1
ATOM 673 C CA . ARG A 1 88 ? 11.701 13.609 -1.076 1.00 83.06 88 ARG A CA 1
ATOM 674 C C . ARG A 1 88 ? 12.648 14.671 -0.529 1.00 83.06 88 ARG A C 1
ATOM 676 O O . ARG A 1 88 ? 12.733 15.770 -1.075 1.00 83.06 88 ARG A O 1
ATOM 683 N N . ILE A 1 89 ? 13.389 14.313 0.514 1.00 76.75 89 ILE A N 1
ATOM 684 C CA . ILE A 1 89 ? 14.523 15.104 0.984 1.00 76.75 89 ILE A CA 1
ATOM 685 C C . ILE A 1 89 ? 15.748 14.622 0.203 1.00 76.75 89 ILE A C 1
ATOM 687 O O . ILE A 1 89 ? 16.232 13.517 0.436 1.00 76.75 89 ILE A O 1
ATOM 691 N N . GLY A 1 90 ? 16.217 15.439 -0.739 1.00 79.38 90 GLY A N 1
ATOM 692 C CA . GLY A 1 90 ? 17.349 15.113 -1.613 1.00 79.38 90 GLY A CA 1
ATOM 693 C C . GLY A 1 90 ? 16.961 14.413 -2.919 1.00 79.38 90 GLY A C 1
ATOM 694 O O . GLY A 1 90 ? 15.782 14.301 -3.271 1.00 79.38 90 GLY A O 1
ATOM 695 N N . ASP A 1 91 ? 17.982 13.974 -3.656 1.00 79.38 91 ASP A N 1
ATOM 696 C CA . ASP A 1 91 ? 17.816 13.331 -4.958 1.00 79.38 91 ASP A CA 1
ATOM 697 C C . ASP A 1 91 ? 17.196 11.936 -4.841 1.00 79.38 91 ASP A C 1
ATOM 699 O O . ASP A 1 91 ? 17.313 11.240 -3.829 1.00 79.38 91 ASP A O 1
ATOM 703 N N . ARG A 1 92 ? 16.530 11.501 -5.916 1.00 81.69 92 ARG A N 1
ATOM 704 C CA . ARG A 1 92 ? 16.004 10.137 -5.998 1.00 81.69 92 ARG A CA 1
ATOM 705 C C . ARG A 1 92 ? 17.184 9.150 -5.936 1.00 81.69 92 ARG A C 1
ATOM 707 O O . ARG A 1 92 ? 18.094 9.274 -6.757 1.00 81.69 92 ARG A O 1
ATOM 714 N N . PRO A 1 93 ? 17.140 8.136 -5.050 1.00 83.12 93 PRO A N 1
ATOM 715 C CA . PRO A 1 93 ? 18.121 7.060 -5.058 1.00 83.12 93 PRO A CA 1
ATOM 716 C C . PRO A 1 93 ? 18.222 6.400 -6.441 1.00 83.12 93 PRO A C 1
ATOM 718 O O . PRO A 1 93 ? 17.217 6.320 -7.158 1.00 83.12 93 PRO A O 1
ATOM 721 N N . PRO A 1 94 ? 19.409 5.916 -6.836 1.00 83.94 94 PRO A N 1
ATOM 722 C CA . PRO A 1 94 ? 19.571 5.244 -8.115 1.00 83.94 94 PRO A CA 1
ATOM 723 C C . PRO A 1 94 ? 18.651 4.023 -8.189 1.00 83.94 94 PRO A C 1
ATOM 725 O O . PRO A 1 94 ? 18.576 3.218 -7.260 1.00 83.94 94 PRO A O 1
ATOM 728 N N . VAL A 1 95 ? 17.950 3.883 -9.315 1.00 85.19 95 VAL A N 1
ATOM 729 C CA . VAL A 1 95 ? 17.104 2.715 -9.572 1.00 85.19 95 VAL A CA 1
ATOM 730 C C . VAL A 1 95 ? 18.018 1.488 -9.678 1.00 85.19 95 VAL A C 1
ATOM 732 O O . VAL A 1 95 ? 18.947 1.511 -10.489 1.00 85.19 95 VAL A O 1
ATOM 735 N N . PRO A 1 96 ? 17.783 0.415 -8.897 1.00 80.62 96 PRO A N 1
ATOM 736 C CA . PRO A 1 96 ? 18.623 -0.777 -8.960 1.00 80.62 96 PRO A CA 1
ATOM 737 C C . PRO A 1 96 ? 18.657 -1.395 -10.373 1.00 80.62 96 PRO A C 1
ATOM 739 O O . PRO A 1 96 ? 17.718 -1.204 -11.157 1.00 80.62 96 PRO A O 1
ATOM 742 N N . PRO A 1 97 ? 19.686 -2.180 -10.722 1.00 82.81 97 PRO A N 1
ATOM 743 C CA . PRO A 1 97 ? 19.649 -2.977 -11.942 1.00 82.81 97 PRO A CA 1
ATOM 744 C C . PRO A 1 97 ? 18.517 -4.012 -11.872 1.00 82.81 97 PRO A C 1
ATOM 746 O O . PRO A 1 97 ? 18.119 -4.457 -10.795 1.00 82.81 97 PRO A O 1
ATOM 749 N N . THR A 1 98 ? 17.975 -4.381 -13.029 1.00 80.38 98 THR A N 1
ATOM 750 C CA . THR A 1 98 ? 16.976 -5.449 -13.149 1.00 80.38 98 THR A CA 1
ATOM 751 C C . THR A 1 98 ? 17.649 -6.814 -13.060 1.00 80.38 98 THR A C 1
ATOM 753 O O . THR A 1 98 ? 17.292 -7.625 -12.216 1.00 80.38 98 THR A O 1
ATOM 756 N N . LYS A 1 99 ? 18.683 -7.059 -13.865 1.00 79.19 99 LYS A N 1
ATOM 757 C CA . LYS A 1 99 ? 19.390 -8.343 -13.914 1.00 79.19 99 LYS A CA 1
ATOM 758 C C . LYS A 1 99 ? 20.018 -8.724 -12.563 1.00 79.19 99 LYS A C 1
ATOM 760 O O . LYS A 1 99 ? 20.799 -7.958 -12.006 1.00 79.19 99 LYS A O 1
ATOM 765 N N . GLY A 1 100 ? 19.734 -9.942 -12.094 1.00 75.25 100 GLY A N 1
ATOM 766 C CA . GLY A 1 100 ? 20.317 -10.508 -10.869 1.00 75.25 100 GLY A CA 1
ATOM 767 C C . GLY A 1 100 ? 19.717 -9.977 -9.563 1.00 75.25 100 GLY A C 1
ATOM 768 O O . GLY A 1 100 ? 20.296 -10.194 -8.501 1.00 75.25 100 GLY A O 1
ATOM 769 N N . LEU A 1 101 ? 18.583 -9.271 -9.618 1.00 72.75 101 LEU A N 1
ATOM 770 C CA . LEU A 1 101 ? 17.876 -8.833 -8.416 1.00 72.75 101 LEU A CA 1
ATOM 771 C C . LEU A 1 101 ? 17.225 -10.041 -7.717 1.00 72.75 101 LEU A C 1
ATOM 773 O O . LEU A 1 101 ? 16.510 -10.824 -8.328 1.00 72.75 101 LEU A O 1
ATOM 777 N N . GLY A 1 102 ? 17.429 -10.194 -6.413 1.00 74.88 102 GLY A N 1
ATOM 778 C CA . GLY A 1 102 ? 16.603 -11.110 -5.625 1.00 74.88 102 GLY A CA 1
ATOM 779 C C . GLY A 1 102 ? 15.166 -10.590 -5.510 1.00 74.88 102 GLY A C 1
ATOM 780 O O . GLY A 1 102 ? 14.936 -9.378 -5.507 1.00 74.88 102 GLY A O 1
ATOM 781 N N . PHE A 1 103 ? 14.191 -11.491 -5.371 1.00 76.81 103 PHE A N 1
ATOM 782 C CA . PHE A 1 103 ? 12.824 -11.104 -5.008 1.00 76.81 103 PHE A CA 1
ATOM 783 C C . PHE A 1 103 ? 12.837 -10.262 -3.723 1.00 76.81 103 PHE A C 1
ATOM 785 O O . PHE A 1 103 ? 13.455 -10.660 -2.735 1.00 76.81 103 PHE A O 1
ATOM 792 N N . ALA A 1 104 ? 12.150 -9.114 -3.728 1.00 77.69 104 ALA A N 1
ATOM 793 C CA . ALA A 1 104 ? 11.978 -8.254 -2.553 1.00 77.69 104 ALA A CA 1
ATOM 794 C C . ALA A 1 104 ? 13.268 -7.762 -1.862 1.00 77.69 104 ALA A C 1
ATOM 796 O O . ALA A 1 104 ? 13.219 -7.355 -0.702 1.00 77.69 104 ALA A O 1
ATOM 797 N N . SER A 1 105 ? 14.415 -7.757 -2.549 1.00 80.44 105 SER A N 1
ATOM 798 C CA . SER A 1 105 ? 15.688 -7.316 -1.955 1.00 80.44 105 SER A CA 1
ATOM 799 C C . SER A 1 105 ? 15.895 -5.799 -1.974 1.00 80.44 105 SER A C 1
ATOM 801 O O . SER A 1 105 ? 16.790 -5.286 -1.306 1.00 80.44 105 SER A O 1
ATOM 803 N N . THR A 1 106 ? 15.089 -5.070 -2.751 1.00 86.00 106 THR A N 1
ATOM 804 C CA . THR A 1 106 ? 15.178 -3.614 -2.903 1.00 86.00 106 THR A CA 1
ATOM 805 C C . THR A 1 106 ? 13.795 -2.974 -2.879 1.00 86.00 106 THR A C 1
ATOM 807 O O . THR A 1 106 ? 12.800 -3.591 -3.272 1.00 86.00 106 THR A O 1
ATOM 810 N N . TYR A 1 107 ? 13.759 -1.720 -2.432 1.00 87.62 107 TYR A N 1
ATOM 811 C CA . TYR A 1 107 ? 12.547 -0.923 -2.267 1.00 87.62 107 TYR A CA 1
ATOM 812 C C . TYR A 1 107 ? 12.593 0.318 -3.160 1.00 87.62 107 TYR A C 1
ATOM 814 O O . TYR A 1 107 ? 13.667 0.778 -3.558 1.00 87.62 107 TYR A O 1
ATOM 822 N N . SER A 1 108 ? 11.418 0.865 -3.469 1.00 90.38 108 SER A N 1
ATOM 823 C CA . SER A 1 108 ? 11.309 2.197 -4.062 1.00 90.38 108 SER A CA 1
ATOM 824 C C . SER A 1 108 ? 11.571 3.287 -3.018 1.00 90.38 108 SER A C 1
ATOM 826 O O . SER A 1 108 ? 11.672 3.024 -1.822 1.00 90.38 108 SER A O 1
ATOM 828 N N . SER A 1 109 ? 11.672 4.534 -3.465 1.00 89.88 109 SER A N 1
ATOM 829 C CA . SER A 1 109 ? 12.033 5.660 -2.595 1.00 89.88 109 SER A CA 1
ATOM 830 C C . SER A 1 109 ? 10.890 6.189 -1.735 1.00 89.88 109 SER A C 1
ATOM 832 O O . SER A 1 109 ? 11.140 6.814 -0.707 1.00 89.88 109 SER A O 1
ATOM 834 N N . MET A 1 110 ? 9.648 5.974 -2.164 1.00 91.88 110 MET A N 1
ATOM 835 C CA . MET A 1 110 ? 8.446 6.428 -1.464 1.00 91.88 110 MET A CA 1
ATOM 836 C C . MET A 1 110 ? 7.664 5.244 -0.903 1.00 91.88 110 MET A C 1
ATOM 838 O O . MET A 1 110 ? 7.750 4.129 -1.415 1.00 91.88 110 MET A O 1
ATOM 842 N N . MET A 1 111 ? 6.848 5.524 0.105 1.00 91.38 111 MET A N 1
ATOM 843 C CA . MET A 1 111 ? 5.836 4.637 0.660 1.00 91.38 111 MET A CA 1
ATOM 844 C C . MET A 1 111 ? 4.503 5.371 0.794 1.00 91.38 111 MET A C 1
ATOM 846 O O . MET A 1 111 ? 4.455 6.601 0.815 1.00 91.38 111 MET A O 1
ATOM 850 N N . CYS A 1 112 ? 3.421 4.609 0.906 1.00 92.81 112 CYS A N 1
ATOM 851 C CA . CYS A 1 112 ? 2.134 5.128 1.349 1.00 92.81 112 CYS A CA 1
ATOM 852 C C . CYS A 1 112 ? 1.938 4.852 2.853 1.00 92.81 112 CYS A C 1
ATOM 854 O O . CYS A 1 112 ? 2.554 3.937 3.400 1.00 92.81 112 CYS A O 1
ATOM 856 N N . GLU A 1 113 ? 1.091 5.628 3.528 1.00 90.12 113 GLU A N 1
ATOM 857 C CA . GLU A 1 113 ? 0.538 5.312 4.851 1.00 90.12 113 GLU A CA 1
ATOM 858 C C . GLU A 1 113 ? -0.848 5.953 5.036 1.00 90.12 113 GLU A C 1
ATOM 860 O O . GLU A 1 113 ? -1.124 6.986 4.429 1.00 90.12 113 GLU A O 1
ATOM 865 N N . ALA A 1 114 ? -1.735 5.362 5.845 1.00 90.25 114 ALA A N 1
ATOM 866 C CA . ALA A 1 114 ? -3.030 5.960 6.188 1.00 90.25 114 ALA A CA 1
ATOM 867 C C . ALA A 1 114 ? -3.548 5.413 7.522 1.00 90.25 114 ALA A C 1
ATOM 869 O O . ALA A 1 114 ? -3.912 4.242 7.601 1.00 90.25 114 ALA A O 1
ATOM 870 N N . ASP A 1 115 ? -3.585 6.266 8.545 1.00 88.62 115 ASP A N 1
ATOM 871 C CA . ASP A 1 115 ? -3.959 5.904 9.915 1.00 88.62 115 ASP A CA 1
ATOM 872 C C . ASP A 1 115 ? -5.484 5.720 10.063 1.00 88.62 115 ASP A C 1
ATOM 874 O O . ASP A 1 115 ? -6.254 6.414 9.408 1.00 88.62 115 ASP A O 1
ATOM 878 N N . TRP A 1 116 ? -5.944 4.820 10.940 1.00 90.25 116 TRP A N 1
ATOM 879 C CA . TRP A 1 116 ? -7.368 4.668 11.278 1.00 90.25 116 TRP A CA 1
ATOM 880 C C . TRP A 1 116 ? -7.560 4.483 12.776 1.00 90.25 116 TRP A C 1
ATOM 882 O O . TRP A 1 116 ? -6.803 3.754 13.416 1.00 90.25 116 TRP A O 1
ATOM 892 N N . SER A 1 117 ? -8.607 5.100 13.325 1.00 81.75 117 SER A N 1
ATOM 893 C CA . SER A 1 117 ? -9.007 4.934 14.722 1.00 81.75 117 SER A CA 1
ATOM 894 C C . SER A 1 117 ? -10.507 4.673 14.863 1.00 81.75 117 SER A C 1
ATOM 896 O O . SER A 1 117 ? -11.299 5.062 14.007 1.00 81.75 117 SER A O 1
ATOM 898 N N . ASP A 1 118 ? -10.918 4.067 15.975 1.00 77.06 118 ASP A N 1
ATOM 899 C CA . ASP A 1 118 ? -12.329 3.855 16.327 1.00 77.06 118 ASP A CA 1
ATOM 900 C C . ASP A 1 118 ? -13.045 5.149 16.741 1.00 77.06 118 ASP A C 1
ATOM 902 O O . ASP A 1 118 ? -14.232 5.124 17.052 1.00 77.06 118 ASP A O 1
ATOM 906 N N . GLN A 1 119 ? -12.342 6.282 16.734 1.00 79.25 119 GLN A N 1
ATOM 907 C CA . GLN A 1 119 ? -12.899 7.595 17.032 1.00 79.25 119 GLN A CA 1
ATOM 908 C C . GLN A 1 119 ? -13.083 8.415 15.763 1.00 79.25 119 GLN A C 1
ATOM 910 O O . GLN A 1 119 ? -14.131 9.009 15.559 1.00 79.25 119 GLN A O 1
ATOM 915 N N . THR A 1 120 ? -12.095 8.429 14.872 1.00 81.62 120 THR A N 1
ATOM 916 C CA . THR A 1 120 ? -12.144 9.256 13.658 1.00 81.62 120 THR A CA 1
ATOM 917 C C . THR A 1 120 ? -12.452 8.463 12.400 1.00 81.62 120 THR A C 1
ATOM 919 O O . THR A 1 120 ? -12.827 9.056 11.399 1.00 81.62 120 THR A O 1
ATOM 922 N N . GLY A 1 121 ? -12.308 7.141 12.410 1.00 85.19 121 GLY A N 1
ATOM 923 C CA . GLY A 1 121 ? -12.214 6.353 11.187 1.00 85.19 121 GLY A CA 1
ATOM 924 C C . GLY A 1 121 ? -10.882 6.600 10.482 1.00 85.19 121 GLY A C 1
ATOM 925 O O . GLY A 1 121 ? -9.871 6.869 11.142 1.00 85.19 121 GLY A O 1
ATOM 926 N N . TRP A 1 122 ? -10.887 6.522 9.152 1.00 88.06 122 TRP A N 1
ATOM 927 C CA . TRP A 1 122 ? -9.695 6.730 8.334 1.00 88.06 122 TRP A CA 1
ATOM 928 C C . TRP A 1 122 ? -9.254 8.194 8.341 1.00 88.06 122 TRP A C 1
ATOM 930 O O . TRP A 1 122 ? -10.031 9.107 8.069 1.00 88.06 122 TRP A O 1
ATOM 940 N N . LEU A 1 123 ? -7.974 8.409 8.618 1.00 88.12 123 LEU A N 1
ATOM 941 C CA . LEU A 1 123 ? -7.289 9.665 8.364 1.00 88.12 123 LEU A CA 1
ATOM 942 C C . LEU A 1 123 ? -6.837 9.724 6.899 1.00 88.12 123 LEU A C 1
ATOM 944 O O . LEU A 1 123 ? -6.660 8.681 6.259 1.00 88.12 123 LEU A O 1
ATOM 948 N N . PRO A 1 124 ? -6.620 10.935 6.355 1.00 89.81 124 PRO A N 1
ATOM 949 C CA . PRO A 1 124 ? -6.177 11.081 4.980 1.00 89.81 124 PRO A CA 1
ATOM 950 C C . PRO A 1 124 ? -4.874 10.315 4.704 1.00 89.81 124 PRO A C 1
ATOM 952 O O . PRO A 1 124 ? -3.927 10.420 5.493 1.00 89.81 124 PRO A O 1
ATOM 955 N N . PRO A 1 125 ? -4.802 9.566 3.588 1.00 91.75 125 PRO A N 1
ATOM 956 C CA . PRO A 1 125 ? -3.589 8.868 3.203 1.00 91.75 125 PRO A CA 1
ATOM 957 C C . PRO A 1 125 ? -2.471 9.853 2.867 1.00 91.75 125 PRO A C 1
ATOM 959 O O . PRO A 1 125 ? -2.709 10.995 2.463 1.00 91.75 125 PRO A O 1
ATOM 962 N N . LYS A 1 126 ? -1.234 9.378 2.988 1.00 93.12 126 LYS A N 1
ATOM 963 C CA . LYS A 1 126 ? -0.023 10.130 2.676 1.00 93.12 126 LYS A CA 1
ATOM 964 C C . LYS A 1 126 ? 0.908 9.300 1.815 1.00 93.12 126 LYS A C 1
ATOM 966 O O . LYS A 1 126 ? 1.078 8.112 2.070 1.00 93.12 126 LYS A O 1
ATOM 971 N N . ILE A 1 127 ? 1.546 9.933 0.838 1.00 94.31 127 ILE A N 1
ATOM 972 C CA . ILE A 1 127 ? 2.682 9.366 0.108 1.00 94.31 127 ILE A CA 1
ATOM 973 C C . ILE A 1 127 ? 3.918 10.142 0.540 1.00 94.31 127 ILE A C 1
ATOM 975 O O . ILE A 1 127 ? 3.978 11.351 0.341 1.00 94.31 127 ILE A O 1
ATOM 979 N N . LEU A 1 128 ? 4.882 9.464 1.151 1.00 92.88 128 LEU A N 1
ATOM 980 C CA . LEU A 1 128 ? 6.044 10.087 1.785 1.00 92.88 128 LEU A CA 1
ATOM 981 C C . LEU A 1 128 ? 7.306 9.231 1.606 1.00 92.88 128 LEU A C 1
ATOM 983 O O . LEU A 1 128 ? 7.193 8.081 1.175 1.00 92.88 128 LEU A O 1
ATOM 987 N N . PRO A 1 129 ? 8.511 9.762 1.872 1.00 92.50 129 PRO A N 1
ATOM 988 C CA . PRO A 1 129 ? 9.750 8.999 1.729 1.00 92.50 129 PRO A CA 1
ATOM 989 C C . PRO A 1 129 ? 9.753 7.72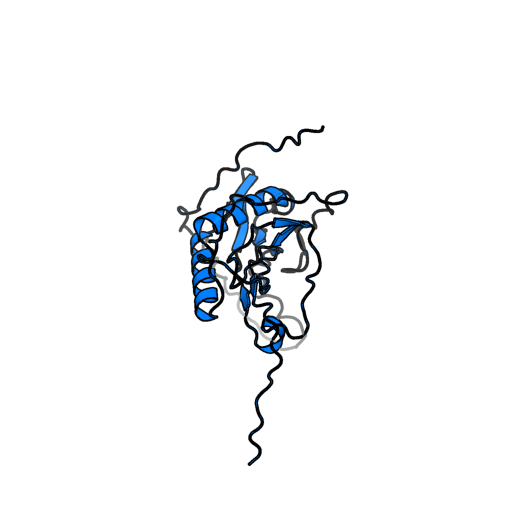9 2.582 1.00 92.50 129 PRO A C 1
ATOM 991 O O . PRO A 1 129 ? 9.332 7.755 3.738 1.00 92.50 129 PRO A O 1
ATOM 994 N N . LEU A 1 130 ? 10.243 6.623 2.017 1.00 89.44 130 LEU A N 1
ATOM 995 C CA . LEU A 1 130 ? 10.354 5.351 2.728 1.00 89.44 130 LEU A CA 1
ATOM 996 C C . LEU A 1 130 ? 11.124 5.545 4.040 1.00 89.44 130 LEU A C 1
ATOM 998 O O . LEU A 1 130 ? 12.239 6.066 4.048 1.00 89.44 130 LEU A O 1
ATOM 1002 N N . ARG A 1 131 ? 10.518 5.109 5.144 1.00 87.62 131 ARG A N 1
ATOM 1003 C CA . ARG A 1 131 ? 11.068 5.245 6.493 1.00 87.62 131 ARG A CA 1
ATOM 1004 C C . ARG A 1 131 ? 10.692 4.055 7.361 1.00 87.62 131 ARG A C 1
ATOM 1006 O O . ARG A 1 131 ? 9.752 3.320 7.064 1.00 87.62 131 ARG A O 1
ATOM 1013 N N . GLU A 1 132 ? 11.411 3.907 8.464 1.00 88.38 132 GLU A N 1
ATOM 1014 C CA . GLU A 1 132 ? 11.081 2.918 9.484 1.00 88.38 132 GLU A CA 1
ATOM 1015 C C . GLU A 1 132 ? 9.743 3.230 10.167 1.00 88.38 132 GLU A C 1
ATOM 1017 O O . GLU A 1 132 ? 9.327 4.387 10.323 1.00 88.38 132 GLU A O 1
ATOM 1022 N N . LEU A 1 133 ? 9.071 2.165 10.603 1.00 84.19 133 LEU A N 1
ATOM 1023 C CA . LEU A 1 133 ? 7.821 2.258 11.339 1.00 84.19 133 LEU A CA 1
ATOM 1024 C C . LEU A 1 133 ? 8.089 2.349 12.841 1.00 84.19 133 LEU A C 1
ATOM 1026 O O . LEU A 1 133 ? 8.591 1.408 13.450 1.00 84.19 133 LEU A O 1
ATOM 1030 N N . ALA A 1 134 ? 7.663 3.446 13.463 1.00 85.62 134 ALA A N 1
ATOM 1031 C CA . ALA A 1 134 ? 7.628 3.550 14.917 1.00 85.62 134 ALA A CA 1
ATOM 1032 C C . ALA A 1 134 ? 6.405 2.792 15.462 1.00 85.62 134 ALA A C 1
ATOM 1034 O O . ALA A 1 134 ? 5.274 3.274 15.363 1.00 85.62 134 ALA A O 1
ATOM 1035 N N . LEU A 1 135 ? 6.630 1.602 16.026 1.00 81.88 135 LEU A N 1
ATOM 1036 C CA . LEU A 1 135 ? 5.586 0.742 16.589 1.00 81.88 135 LEU A CA 1
ATOM 1037 C C . LEU A 1 135 ? 5.802 0.506 18.080 1.00 81.88 135 LEU A C 1
ATOM 1039 O O . LEU A 1 135 ? 6.909 0.215 18.525 1.00 81.88 135 LEU A O 1
ATOM 1043 N N . HIS A 1 136 ? 4.720 0.594 18.854 1.00 86.06 136 HIS A N 1
ATOM 1044 C CA . HIS A 1 136 ? 4.759 0.225 20.264 1.00 86.06 136 HIS A CA 1
ATOM 1045 C C . HIS A 1 136 ? 4.990 -1.294 20.394 1.00 86.06 136 HIS A C 1
ATOM 1047 O O . HIS A 1 136 ? 4.297 -2.062 19.719 1.00 86.06 136 HIS A O 1
ATOM 1053 N N . PRO A 1 137 ? 5.890 -1.762 21.280 1.00 89.88 137 PRO A N 1
ATOM 1054 C CA . PRO A 1 137 ? 6.232 -3.183 21.384 1.00 89.88 137 PRO A CA 1
ATOM 1055 C C . PRO A 1 137 ? 5.038 -4.062 21.771 1.00 89.88 137 PRO A C 1
ATOM 1057 O O . PRO A 1 137 ? 4.968 -5.208 21.359 1.00 89.88 137 PRO A O 1
ATOM 1060 N N . GLY A 1 138 ? 4.064 -3.527 22.512 1.00 86.69 138 GLY A N 1
ATOM 1061 C CA . GLY A 1 138 ? 2.793 -4.191 22.847 1.00 86.69 138 GLY A CA 1
ATOM 1062 C C . GLY A 1 138 ? 1.737 -4.221 21.729 1.00 86.69 138 GLY A C 1
ATOM 1063 O O . GLY A 1 138 ? 0.568 -4.462 22.018 1.00 86.69 138 GLY A O 1
ATOM 1064 N N . SER A 1 139 ? 2.104 -3.900 20.485 1.00 84.75 139 SER A N 1
ATOM 1065 C CA . SER A 1 139 ? 1.191 -3.901 19.336 1.00 84.75 139 SER A CA 1
ATOM 1066 C C . SER A 1 139 ? 0.624 -5.297 19.063 1.00 84.75 139 SER A C 1
ATOM 1068 O O . SER A 1 139 ? 1.372 -6.265 18.932 1.00 84.75 139 SER A O 1
ATOM 1070 N N . THR A 1 140 ? -0.693 -5.413 18.894 1.00 84.94 140 THR A N 1
ATOM 1071 C CA . THR A 1 140 ? -1.354 -6.691 18.578 1.00 84.94 140 THR A CA 1
ATOM 1072 C C . THR A 1 140 ? -0.882 -7.320 17.264 1.00 84.94 140 THR A C 1
ATOM 1074 O O . THR A 1 140 ? -0.964 -8.538 17.122 1.00 84.94 140 THR A O 1
ATOM 1077 N N . ALA A 1 141 ? -0.347 -6.537 16.320 1.00 88.06 141 ALA A N 1
ATOM 1078 C CA . ALA A 1 141 ? 0.290 -7.089 15.126 1.00 88.06 141 ALA A CA 1
ATOM 1079 C C . ALA A 1 141 ? 1.547 -7.912 15.461 1.00 88.06 141 ALA A C 1
ATOM 1081 O O . ALA A 1 141 ? 1.801 -8.916 14.806 1.00 88.06 141 ALA A O 1
ATOM 1082 N N . LEU A 1 142 ? 2.299 -7.518 16.498 1.00 87.50 142 LEU A N 1
ATOM 1083 C CA . LEU A 1 142 ? 3.515 -8.211 16.937 1.00 87.50 142 LEU A CA 1
ATOM 1084 C C . LEU A 1 142 ? 3.205 -9.432 17.814 1.00 87.50 142 LEU A C 1
ATOM 1086 O O . LEU A 1 142 ? 3.876 -10.449 17.692 1.00 87.50 142 LEU A O 1
ATOM 1090 N N . HIS A 1 143 ? 2.193 -9.342 18.684 1.00 88.56 143 HIS A N 1
ATOM 1091 C CA . HIS A 1 143 ? 1.884 -10.403 19.661 1.00 88.56 143 HIS A CA 1
ATOM 1092 C C . HIS A 1 143 ? 0.880 -11.440 19.164 1.00 88.56 143 HIS A C 1
ATOM 1094 O O . HIS A 1 143 ? 0.965 -12.606 19.535 1.00 88.56 143 HIS A O 1
ATOM 1100 N N . TYR A 1 144 ? -0.079 -11.026 18.338 1.00 87.75 144 TYR A N 1
ATOM 1101 C CA . TYR A 1 144 ? -1.204 -11.871 17.924 1.00 87.75 144 TYR A CA 1
ATOM 1102 C C . TYR A 1 144 ? -1.332 -11.987 16.402 1.00 87.75 144 TYR A C 1
ATOM 1104 O O . TYR A 1 144 ? -2.310 -12.541 15.911 1.00 87.75 144 TYR A O 1
ATOM 1112 N N . GLY A 1 145 ? -0.373 -11.443 15.644 1.00 88.75 145 GLY A N 1
ATOM 1113 C CA . GLY A 1 145 ? -0.353 -11.544 14.185 1.00 88.75 145 GLY A CA 1
ATOM 1114 C C . GLY A 1 145 ? -1.530 -10.857 13.487 1.00 88.75 145 GLY A C 1
ATOM 1115 O O . GLY A 1 145 ? -1.850 -11.220 12.358 1.00 88.75 145 GLY A O 1
ATOM 1116 N N . ILE A 1 146 ? -2.187 -9.880 14.131 1.00 88.81 146 ILE A N 1
ATOM 1117 C CA . ILE A 1 146 ? -3.353 -9.177 13.564 1.00 88.81 146 ILE A CA 1
ATOM 1118 C C . ILE A 1 146 ? -2.904 -8.251 12.427 1.00 88.81 146 ILE A C 1
ATOM 1120 O O . ILE A 1 146 ? -2.646 -7.057 12.619 1.00 88.81 146 ILE A O 1
ATOM 1124 N N . SER A 1 147 ? -2.772 -8.837 11.239 1.00 92.31 147 SER A N 1
ATOM 1125 C CA . SER A 1 147 ? -2.330 -8.182 10.013 1.00 92.31 147 SER A CA 1
ATOM 1126 C C . SER A 1 147 ? -2.731 -8.978 8.769 1.00 92.31 147 SER A C 1
ATOM 1128 O O . SER A 1 147 ? -2.775 -10.206 8.801 1.00 92.31 147 SER A O 1
ATOM 1130 N N . CYS A 1 148 ? -2.987 -8.287 7.662 1.00 92.06 148 CYS A N 1
ATOM 1131 C CA . CYS A 1 148 ? -3.203 -8.884 6.347 1.00 92.06 148 CYS A CA 1
ATOM 1132 C C . CYS A 1 148 ? -2.506 -8.068 5.261 1.00 92.06 148 CYS A C 1
ATOM 1134 O O . CYS A 1 148 ? -2.462 -6.838 5.319 1.00 92.06 148 CYS A O 1
ATOM 1136 N N . LEU A 1 149 ? -1.990 -8.756 4.246 1.00 95.25 149 LEU A N 1
ATOM 1137 C CA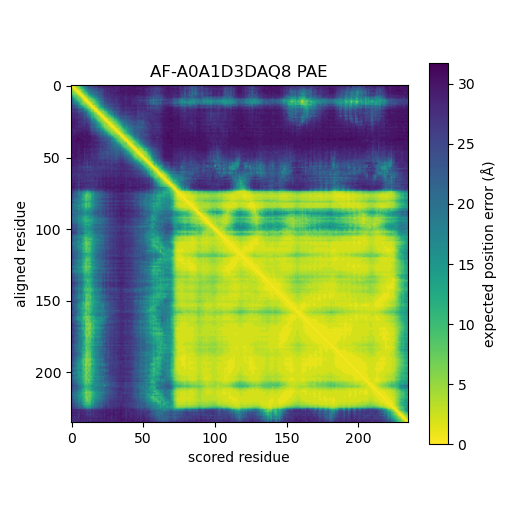 . LEU A 1 149 ? -1.267 -8.155 3.130 1.00 95.25 149 LEU A CA 1
ATOM 1138 C C . LEU A 1 149 ? -1.833 -8.589 1.784 1.00 95.25 149 LEU A C 1
ATOM 1140 O O . LEU A 1 149 ? -2.541 -9.588 1.688 1.00 95.25 149 LEU A O 1
ATOM 1144 N N . GLU A 1 150 ? -1.459 -7.853 0.745 1.00 94.88 150 GLU A N 1
ATOM 1145 C CA . GLU A 1 150 ? -1.689 -8.213 -0.651 1.00 94.88 150 GLU A CA 1
ATOM 1146 C C . GLU A 1 150 ? -0.393 -8.172 -1.462 1.00 94.88 150 GLU A C 1
ATOM 1148 O O . GLU A 1 150 ? 0.603 -7.588 -1.052 1.00 94.88 150 GLU A O 1
ATOM 1153 N N . GLY A 1 151 ? -0.401 -8.779 -2.639 1.00 93.50 151 GLY A N 1
ATOM 1154 C CA . GLY A 1 151 ? 0.696 -8.751 -3.588 1.00 93.50 151 GLY A CA 1
ATOM 1155 C C . GLY A 1 151 ? 0.173 -8.596 -5.000 1.00 93.50 151 GLY A C 1
ATOM 1156 O O . GLY A 1 151 ? -0.450 -9.515 -5.522 1.00 93.50 151 GLY A O 1
ATOM 1157 N N . LEU A 1 152 ? 0.470 -7.466 -5.632 1.00 94.00 152 LEU A N 1
ATOM 1158 C CA . LEU A 1 152 ? 0.115 -7.196 -7.024 1.00 94.00 152 LEU A CA 1
ATOM 1159 C C . LEU A 1 152 ? 1.288 -6.554 -7.761 1.00 94.00 152 LEU A C 1
ATOM 1161 O O . LEU A 1 152 ? 2.244 -6.095 -7.145 1.00 94.00 152 LEU A O 1
ATOM 1165 N N . LYS A 1 153 ? 1.236 -6.529 -9.091 1.00 92.69 153 LYS A N 1
ATOM 1166 C CA . LYS A 1 153 ? 2.353 -6.069 -9.923 1.00 92.69 153 LYS A CA 1
ATOM 1167 C C . LYS A 1 153 ? 1.951 -4.892 -10.791 1.00 92.69 153 LYS A C 1
ATOM 1169 O O . LYS A 1 153 ? 0.895 -4.910 -11.421 1.00 92.69 153 LYS A O 1
ATOM 1174 N N . ALA A 1 154 ? 2.855 -3.927 -10.872 1.00 94.31 154 ALA A N 1
ATOM 1175 C CA . ALA A 1 154 ? 2.901 -2.902 -11.891 1.00 94.31 154 ALA A CA 1
ATOM 1176 C C . ALA A 1 154 ? 3.980 -3.251 -12.924 1.00 94.31 154 ALA A C 1
ATOM 1178 O O . ALA A 1 154 ? 5.111 -3.600 -12.581 1.00 94.31 154 ALA A O 1
ATOM 1179 N N . SER A 1 155 ? 3.638 -3.153 -14.200 1.00 93.75 155 SER A N 1
ATOM 1180 C CA . SER A 1 155 ? 4.551 -3.415 -15.316 1.00 93.75 155 SER A CA 1
ATOM 1181 C C . SER A 1 155 ? 4.460 -2.301 -16.353 1.00 93.75 155 SER A C 1
ATOM 1183 O O . SER A 1 155 ? 3.531 -1.492 -16.318 1.00 93.75 155 SER A O 1
ATOM 1185 N N . LYS A 1 156 ? 5.435 -2.238 -17.265 1.00 92.62 156 LYS A N 1
ATOM 1186 C CA . LYS A 1 156 ? 5.367 -1.357 -18.433 1.00 92.62 156 LYS A CA 1
ATOM 1187 C C . LYS A 1 156 ? 4.979 -2.152 -19.672 1.00 92.62 156 LYS A C 1
ATOM 1189 O O . LYS A 1 156 ? 5.526 -3.220 -19.946 1.00 92.62 156 LYS A O 1
ATOM 1194 N N . SER A 1 157 ? 4.045 -1.603 -20.438 1.00 91.62 157 SER A N 1
ATOM 1195 C CA . SER A 1 157 ? 3.774 -2.054 -21.800 1.00 91.62 157 SER A CA 1
ATOM 1196 C C . SER A 1 157 ? 4.985 -1.795 -22.706 1.00 91.62 157 SER A C 1
ATOM 1198 O O . SER A 1 157 ? 5.883 -1.019 -22.371 1.00 91.62 157 SER A O 1
ATOM 1200 N N . ARG A 1 158 ? 4.980 -2.387 -23.907 1.00 89.06 158 ARG A N 1
ATOM 1201 C CA . ARG A 1 158 ? 5.996 -2.099 -24.939 1.00 89.06 158 ARG A CA 1
ATOM 1202 C C . ARG A 1 158 ? 6.028 -0.622 -25.349 1.00 89.06 158 ARG A C 1
ATOM 1204 O O . ARG A 1 158 ? 7.063 -0.140 -25.787 1.00 89.06 158 ARG A O 1
ATOM 1211 N N . GLU A 1 159 ? 4.909 0.076 -25.183 1.00 90.00 159 GLU A N 1
ATOM 1212 C CA . GLU A 1 159 ? 4.745 1.503 -25.476 1.00 90.00 159 GLU A CA 1
ATOM 1213 C C . GLU A 1 159 ? 5.115 2.395 -24.277 1.00 90.00 159 GLU A C 1
ATOM 1215 O O . GLU A 1 159 ? 4.952 3.609 -24.331 1.00 90.00 159 GLU A O 1
ATOM 1220 N N . GLY A 1 160 ? 5.582 1.809 -23.168 1.00 88.88 160 GLY A N 1
ATOM 1221 C CA . GLY A 1 160 ? 5.966 2.534 -21.956 1.00 88.88 160 GLY A CA 1
ATOM 1222 C C . GLY A 1 160 ? 4.812 2.862 -21.004 1.00 88.88 160 GLY A C 1
ATOM 1223 O O . GLY A 1 160 ? 5.070 3.350 -19.908 1.00 88.88 160 GLY A O 1
ATOM 1224 N N . ARG A 1 161 ? 3.557 2.552 -21.363 1.00 92.56 161 ARG A N 1
ATOM 1225 C CA . ARG A 1 161 ? 2.384 2.743 -20.484 1.00 92.56 161 ARG A CA 1
ATOM 1226 C C . ARG A 1 161 ? 2.459 1.868 -19.234 1.00 92.56 161 ARG A C 1
ATOM 1228 O O . ARG A 1 161 ? 2.864 0.709 -19.334 1.00 92.56 161 ARG A O 1
ATOM 1235 N N . LEU A 1 162 ? 2.012 2.401 -18.100 1.00 95.06 162 LEU A N 1
ATOM 1236 C CA . LEU A 1 162 ? 1.903 1.685 -16.829 1.00 95.06 162 LEU A CA 1
ATOM 1237 C C . LEU A 1 162 ? 0.675 0.771 -16.812 1.00 95.06 162 LEU A C 1
ATOM 1239 O O . LEU A 1 162 ? -0.426 1.197 -17.147 1.00 95.06 162 LEU A O 1
ATOM 1243 N N . LEU A 1 163 ? 0.867 -0.476 -16.387 1.00 94.62 163 LEU A N 1
ATOM 1244 C CA . LEU A 1 163 ? -0.174 -1.500 -16.328 1.00 94.62 163 LEU A CA 1
ATOM 1245 C C . LEU A 1 163 ? -0.246 -2.114 -14.930 1.00 94.62 163 LEU A C 1
ATOM 1247 O O . LEU A 1 163 ? 0.791 -2.427 -14.341 1.00 94.62 163 LEU A O 1
ATOM 1251 N N . LEU A 1 164 ? -1.466 -2.341 -14.442 1.00 94.50 164 LEU A N 1
ATOM 1252 C CA . LEU A 1 164 ? -1.761 -3.141 -13.252 1.00 94.50 164 LEU A CA 1
ATOM 1253 C C . LEU A 1 164 ? -2.567 -4.368 -13.672 1.00 94.50 164 LEU A C 1
ATOM 1255 O O . LEU A 1 164 ? -3.553 -4.244 -14.396 1.00 94.50 164 LEU A O 1
ATOM 1259 N N . PHE A 1 165 ? -2.171 -5.547 -13.204 1.00 93.06 165 PHE A N 1
ATOM 1260 C CA . PHE A 1 165 ? -2.889 -6.778 -13.521 1.00 93.06 165 PHE A CA 1
ATOM 1261 C C . PHE A 1 165 ? -4.000 -7.041 -12.502 1.00 93.06 165 PHE A C 1
ATOM 1263 O O . PHE A 1 165 ? -3.714 -7.230 -11.320 1.00 93.06 165 PHE A O 1
ATOM 1270 N N . ARG A 1 166 ? -5.255 -7.049 -12.976 1.00 95.75 166 ARG A N 1
ATOM 1271 C CA . ARG A 1 166 ? -6.475 -7.360 -12.201 1.00 95.75 166 ARG A CA 1
ATOM 1272 C C . ARG A 1 166 ? -6.530 -6.709 -10.804 1.00 95.75 166 ARG A C 1
ATOM 1274 O O . ARG A 1 166 ? -6.822 -7.400 -9.824 1.00 95.75 166 ARG A O 1
ATOM 1281 N N . PRO A 1 167 ? -6.216 -5.407 -10.659 1.00 95.62 167 PRO A N 1
ATOM 1282 C CA . PRO A 1 167 ? -6.055 -4.809 -9.339 1.00 95.62 167 PRO A CA 1
ATOM 1283 C C . PRO A 1 167 ? -7.338 -4.882 -8.498 1.00 95.62 167 PRO A C 1
ATOM 1285 O O . PRO A 1 167 ? -7.250 -5.043 -7.286 1.00 95.62 167 PRO A O 1
ATOM 1288 N N . GLU A 1 168 ? -8.519 -4.854 -9.112 1.00 96.44 168 GLU A N 1
ATOM 1289 C CA . GLU A 1 168 ? -9.810 -4.963 -8.427 1.00 96.44 168 GLU A CA 1
ATOM 1290 C C . GLU A 1 168 ? -9.960 -6.283 -7.653 1.00 96.44 168 GLU A C 1
ATOM 1292 O O . GLU A 1 168 ? -10.442 -6.274 -6.520 1.00 96.44 168 GLU A O 1
ATOM 1297 N N . ASP A 1 169 ? -9.484 -7.403 -8.205 1.00 97.25 169 ASP A N 1
ATOM 1298 C CA . ASP A 1 169 ? -9.554 -8.712 -7.541 1.00 97.25 169 ASP A CA 1
ATOM 1299 C C . ASP A 1 169 ? -8.606 -8.795 -6.338 1.00 97.25 169 ASP A C 1
ATOM 1301 O O . ASP A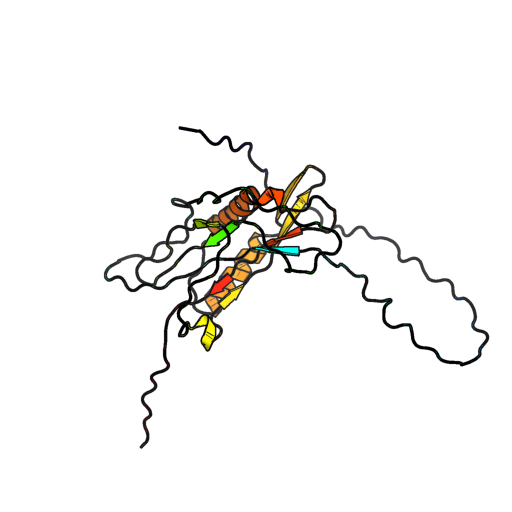 1 169 ? -8.950 -9.362 -5.298 1.00 97.25 169 ASP A O 1
ATOM 1305 N N . HIS A 1 170 ? -7.417 -8.195 -6.458 1.00 97.06 170 HIS A N 1
ATOM 1306 C CA . HIS A 1 170 ? -6.476 -8.066 -5.344 1.00 97.06 170 HIS A CA 1
ATOM 1307 C C . HIS A 1 170 ? -7.075 -7.209 -4.224 1.00 97.06 170 HIS A C 1
ATOM 1309 O O . HIS A 1 170 ? -7.027 -7.591 -3.056 1.00 97.06 170 HIS A O 1
ATOM 1315 N N . ILE A 1 171 ? -7.703 -6.084 -4.571 1.00 96.44 171 ILE A N 1
ATOM 1316 C CA . ILE A 1 171 ? -8.352 -5.193 -3.603 1.00 96.44 171 ILE A CA 1
ATOM 1317 C C . ILE A 1 171 ? -9.514 -5.899 -2.904 1.00 96.44 171 ILE A C 1
ATOM 1319 O O . ILE A 1 171 ? -9.631 -5.812 -1.683 1.00 96.44 171 ILE A O 1
ATOM 1323 N N . GLN A 1 172 ? -10.338 -6.648 -3.640 1.00 97.81 172 GLN A N 1
ATOM 1324 C CA . GLN A 1 172 ? -11.430 -7.405 -3.037 1.00 97.81 172 GLN A CA 1
ATOM 1325 C C . GLN A 1 172 ? -10.906 -8.449 -2.041 1.00 97.81 172 GLN A C 1
ATOM 1327 O O . GLN A 1 172 ? -11.438 -8.575 -0.938 1.00 97.81 172 GLN A O 1
ATOM 1332 N N . ARG A 1 173 ? -9.828 -9.166 -2.384 1.00 97.88 173 ARG A N 1
ATOM 1333 C CA . ARG A 1 173 ? -9.195 -10.134 -1.474 1.00 97.88 173 ARG A CA 1
ATOM 1334 C C . ARG A 1 173 ? -8.567 -9.465 -0.249 1.00 97.88 173 ARG A C 1
ATOM 1336 O O . ARG A 1 173 ? -8.638 -10.023 0.849 1.00 97.88 173 ARG A O 1
ATOM 1343 N N . PHE A 1 174 ? -8.010 -8.266 -0.410 1.00 95.75 174 PHE A N 1
ATOM 1344 C CA . PHE A 1 174 ? -7.502 -7.461 0.699 1.00 95.75 174 PHE A CA 1
ATOM 1345 C C . PHE A 1 174 ? -8.618 -7.071 1.676 1.00 95.75 174 PHE A C 1
ATOM 1347 O O . PHE A 1 174 ? -8.472 -7.279 2.878 1.00 95.75 174 PHE A O 1
ATOM 1354 N N . ILE A 1 175 ? -9.755 -6.588 1.160 1.00 94.75 175 ILE A N 1
ATOM 1355 C CA . ILE A 1 175 ? -10.934 -6.227 1.965 1.00 94.75 175 ILE A CA 1
ATOM 1356 C C . ILE A 1 175 ? -11.461 -7.446 2.728 1.00 94.75 175 ILE A C 1
ATOM 1358 O O . ILE A 1 175 ? -11.601 -7.380 3.946 1.00 94.75 175 ILE A O 1
ATOM 1362 N N . LEU A 1 176 ? -11.649 -8.585 2.053 1.00 97.56 176 LEU A N 1
ATOM 1363 C CA . LEU A 1 176 ? -12.100 -9.828 2.694 1.00 97.56 176 LEU A CA 1
ATOM 1364 C C . LEU A 1 176 ? -11.145 -10.296 3.807 1.00 97.56 176 LEU A C 1
ATOM 1366 O O . LEU A 1 176 ? -11.577 -10.813 4.838 1.00 97.56 176 LEU A O 1
ATOM 1370 N N . SER A 1 177 ? -9.835 -10.119 3.611 1.00 94.56 177 SER A N 1
ATOM 1371 C CA . SER A 1 177 ? -8.828 -10.461 4.622 1.00 94.56 177 SER A CA 1
ATOM 1372 C C . SER A 1 177 ? -8.911 -9.537 5.839 1.00 94.56 177 SER A C 1
ATOM 1374 O O . SER A 1 177 ? -8.816 -10.014 6.971 1.00 94.56 177 SER A O 1
ATOM 1376 N N . ALA A 1 178 ? -9.132 -8.239 5.616 1.00 91.62 178 ALA A N 1
ATOM 1377 C CA . ALA A 1 178 ? -9.333 -7.264 6.683 1.00 91.62 178 ALA A CA 1
ATOM 1378 C C . ALA A 1 178 ? -10.597 -7.578 7.500 1.00 91.62 178 ALA A C 1
ATOM 1380 O O . ALA A 1 178 ? -10.524 -7.654 8.727 1.00 91.62 178 ALA A O 1
ATOM 1381 N N . GLU A 1 179 ? -11.720 -7.863 6.833 1.00 92.06 179 GLU A N 1
ATOM 1382 C CA . GLU A 1 179 ? -12.985 -8.246 7.479 1.00 92.06 179 GLU A CA 1
ATOM 1383 C C . GLU A 1 179 ? -12.817 -9.482 8.368 1.00 92.06 179 GLU A C 1
ATOM 1385 O O . GLU A 1 179 ? -13.249 -9.492 9.521 1.00 92.06 179 GLU A O 1
ATOM 1390 N N . ARG A 1 180 ? -12.122 -10.513 7.868 1.00 94.69 180 ARG A N 1
ATOM 1391 C CA . ARG A 1 180 ? -11.887 -11.757 8.615 1.00 94.69 180 ARG A CA 1
ATOM 1392 C C . ARG A 1 180 ? -11.051 -11.555 9.882 1.00 94.69 180 ARG A C 1
ATOM 1394 O O . ARG A 1 180 ? -11.194 -12.324 10.829 1.00 94.69 180 ARG A O 1
ATOM 1401 N N . LEU A 1 181 ? -10.191 -10.540 9.901 1.00 86.31 181 LEU A N 1
ATOM 1402 C CA . LEU A 1 181 ? -9.373 -10.164 11.056 1.00 86.31 181 LEU A CA 1
ATOM 1403 C C . LEU A 1 181 ? -10.023 -9.081 11.929 1.00 86.31 181 LEU A C 1
ATOM 1405 O O . LEU A 1 181 ? -9.376 -8.591 12.854 1.00 86.31 181 LEU A O 1
ATOM 1409 N N . ALA A 1 182 ? -11.273 -8.700 11.639 1.00 88.38 182 ALA A N 1
ATOM 1410 C CA . ALA A 1 182 ? -11.970 -7.585 12.278 1.00 88.38 182 ALA A CA 1
ATOM 1411 C C . ALA A 1 182 ? -11.167 -6.265 12.236 1.00 88.38 182 ALA A C 1
ATOM 1413 O O . ALA A 1 182 ? -11.234 -5.443 13.152 1.00 88.38 182 ALA A O 1
ATOM 1414 N N . LEU A 1 183 ? -10.387 -6.074 11.169 1.00 86.50 183 LEU A N 1
ATOM 1415 C CA . LEU A 1 183 ? -9.681 -4.835 10.863 1.00 86.50 183 LEU A CA 1
ATOM 1416 C C . LEU A 1 183 ? -10.598 -3.888 10.068 1.00 86.50 183 LEU A C 1
ATOM 1418 O O . LEU A 1 183 ? -11.519 -4.351 9.391 1.00 86.50 183 LEU A O 1
ATOM 1422 N N . PRO A 1 184 ? -10.361 -2.564 10.112 1.00 88.06 184 PRO A N 1
ATOM 1423 C CA . PRO A 1 184 ? -11.114 -1.624 9.291 1.00 88.06 184 PRO A CA 1
ATOM 1424 C C . PRO A 1 184 ? -10.891 -1.894 7.800 1.00 88.06 184 PRO A C 1
ATOM 1426 O O . PRO A 1 184 ? -9.766 -2.091 7.348 1.00 88.06 184 PRO A O 1
ATOM 1429 N N . THR A 1 185 ? -11.964 -1.871 7.018 1.00 89.94 185 THR A N 1
ATOM 1430 C CA . THR A 1 185 ? -11.901 -2.049 5.564 1.00 89.94 185 THR A CA 1
ATOM 1431 C C . THR A 1 185 ? -11.627 -0.730 4.850 1.00 89.94 185 THR A C 1
ATOM 1433 O O . THR A 1 185 ? -11.894 0.343 5.391 1.00 89.94 185 THR A O 1
ATOM 1436 N N . VAL A 1 186 ? -11.149 -0.814 3.609 1.00 90.25 186 VAL A N 1
ATOM 1437 C CA . VAL A 1 186 ? -10.981 0.333 2.705 1.00 90.25 186 VAL A CA 1
ATOM 1438 C C . VAL A 1 186 ? -12.013 0.305 1.583 1.00 90.25 186 VAL A C 1
ATOM 1440 O O . VAL A 1 186 ? -12.461 -0.751 1.140 1.00 90.25 186 VAL A O 1
ATOM 1443 N N . GLU A 1 187 ? -12.348 1.476 1.067 1.00 93.56 187 GLU A N 1
ATOM 1444 C CA . GLU A 1 187 ? -13.213 1.644 -0.085 1.00 93.56 187 GLU A CA 1
ATOM 1445 C C . GLU A 1 187 ? -12.438 1.304 -1.367 1.00 93.56 187 GLU A C 1
ATOM 1447 O O . GLU A 1 187 ? -11.431 1.935 -1.697 1.00 93.56 187 GLU A O 1
ATOM 1452 N N . SER A 1 188 ? -12.940 0.321 -2.124 1.00 93.62 188 SER A N 1
ATOM 1453 C CA . SER A 1 188 ? -12.240 -0.259 -3.282 1.00 93.62 188 SER A CA 1
ATOM 1454 C C . SER A 1 188 ? -11.793 0.780 -4.323 1.00 93.62 188 SER A C 1
ATOM 1456 O O . SER A 1 188 ? -10.634 0.792 -4.736 1.00 93.62 188 SER A O 1
ATOM 1458 N N . LYS A 1 189 ? -12.676 1.718 -4.699 1.00 96.44 189 LYS A N 1
ATOM 1459 C CA . LYS A 1 189 ? -12.375 2.749 -5.710 1.00 96.44 189 LYS A CA 1
ATOM 1460 C C . LYS A 1 189 ? -11.277 3.731 -5.254 1.00 96.44 189 LYS A C 1
ATOM 1462 O O . LYS A 1 189 ? -10.278 3.841 -5.962 1.00 96.44 189 LYS A O 1
ATOM 1467 N N . PRO A 1 190 ? -11.394 4.427 -4.102 1.00 95.25 190 PRO A N 1
ATOM 1468 C CA . 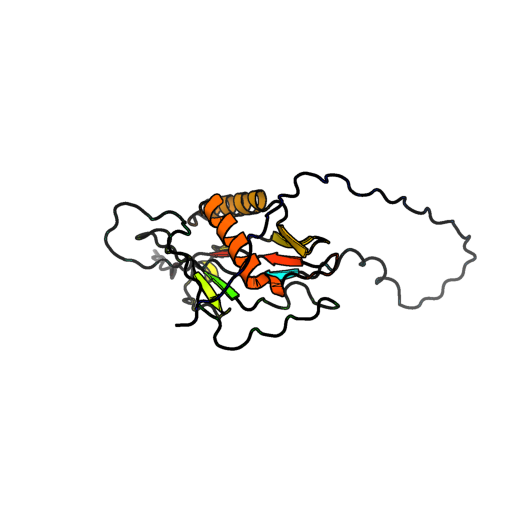PRO A 1 190 ? -10.305 5.255 -3.580 1.00 95.25 190 PRO A CA 1
ATOM 1469 C C . PRO A 1 190 ? -8.988 4.494 -3.401 1.00 95.25 190 PRO A C 1
ATOM 1471 O O . PRO A 1 190 ? -7.925 5.044 -3.673 1.00 95.25 190 PRO A O 1
ATOM 1474 N N . PHE A 1 191 ? -9.039 3.231 -2.977 1.00 95.25 191 PHE A N 1
ATOM 1475 C CA . PHE A 1 191 ? -7.833 2.433 -2.787 1.00 95.25 191 PHE A CA 1
ATOM 1476 C C . PHE A 1 191 ? -7.144 2.073 -4.113 1.00 95.25 191 PHE A C 1
ATOM 1478 O O . PHE A 1 191 ? -5.925 2.205 -4.229 1.00 95.25 191 PHE A O 1
ATOM 1485 N N . LEU A 1 192 ? -7.911 1.733 -5.153 1.00 96.31 192 LEU A N 1
ATOM 1486 C CA . LEU A 1 192 ? -7.386 1.553 -6.509 1.00 96.31 192 LEU A CA 1
ATOM 1487 C C . LEU A 1 192 ? -6.714 2.828 -7.034 1.00 96.31 192 LEU A C 1
ATOM 1489 O O . LEU A 1 192 ? -5.604 2.779 -7.563 1.00 96.31 192 LEU A O 1
ATOM 1493 N N . GLU A 1 193 ? -7.366 3.978 -6.866 1.00 96.94 193 GLU A N 1
ATOM 1494 C CA . GLU A 1 193 ? -6.821 5.265 -7.306 1.00 96.94 193 GLU A CA 1
ATOM 1495 C C . GLU A 1 193 ? -5.549 5.655 -6.541 1.00 96.94 193 GLU A C 1
ATOM 1497 O O . GLU A 1 193 ? -4.637 6.258 -7.111 1.00 96.94 193 GLU A O 1
ATOM 1502 N N . LEU A 1 194 ? -5.429 5.255 -5.274 1.00 95.81 194 LEU A N 1
ATOM 1503 C CA . LEU A 1 194 ? -4.205 5.440 -4.503 1.00 95.81 194 LEU A CA 1
ATOM 1504 C C . LEU A 1 194 ? -3.051 4.610 -5.065 1.00 95.81 194 LEU A C 1
ATOM 1506 O O . LEU A 1 194 ? -1.963 5.149 -5.263 1.00 95.81 194 LEU A O 1
ATOM 1510 N N . LEU A 1 195 ? -3.288 3.326 -5.358 1.00 95.69 195 LEU A N 1
ATOM 1511 C CA . LEU A 1 195 ? -2.285 2.442 -5.963 1.00 95.69 195 LEU A CA 1
ATOM 1512 C C . LEU A 1 195 ? -1.807 2.998 -7.307 1.00 95.69 195 LEU A C 1
ATOM 1514 O O . LEU A 1 195 ? -0.605 3.065 -7.560 1.00 95.69 195 LEU A O 1
ATOM 1518 N N . LYS A 1 196 ? -2.740 3.473 -8.135 1.00 96.25 196 LYS A N 1
ATOM 1519 C CA . LYS A 1 196 ? -2.447 4.126 -9.414 1.00 96.25 196 LYS A CA 1
ATOM 1520 C C . LYS A 1 196 ? -1.556 5.360 -9.245 1.00 96.25 196 LYS A C 1
ATOM 1522 O O . LYS A 1 196 ? -0.493 5.437 -9.862 1.00 96.25 196 LYS A O 1
ATOM 1527 N N . ARG A 1 197 ? -1.942 6.300 -8.373 1.00 95.69 197 ARG A N 1
ATOM 1528 C CA . ARG A 1 197 ? -1.145 7.510 -8.086 1.00 95.69 197 ARG A CA 1
ATOM 1529 C C . ARG A 1 197 ? 0.239 7.171 -7.548 1.00 95.69 197 ARG A C 1
ATOM 1531 O O . ARG A 1 197 ? 1.224 7.791 -7.940 1.00 95.69 197 ARG A O 1
ATOM 1538 N N . PHE A 1 198 ? 0.323 6.175 -6.674 1.00 95.25 198 PHE A N 1
ATOM 1539 C CA . PHE A 1 198 ? 1.589 5.729 -6.116 1.00 95.25 198 PHE A CA 1
ATOM 1540 C C . PHE A 1 198 ? 2.536 5.194 -7.204 1.00 95.25 198 PHE A C 1
ATOM 1542 O O . PHE A 1 198 ? 3.686 5.626 -7.292 1.00 95.25 198 PHE A O 1
ATOM 1549 N N . VAL A 1 199 ? 2.041 4.320 -8.086 1.00 95.38 199 VAL A N 1
ATOM 1550 C CA . VAL A 1 199 ? 2.827 3.769 -9.204 1.00 95.38 199 VAL A CA 1
ATOM 1551 C C . VAL A 1 199 ? 3.267 4.860 -10.182 1.00 95.38 199 VAL A C 1
ATOM 1553 O O . VAL A 1 199 ? 4.377 4.783 -10.695 1.00 95.38 199 VAL A O 1
ATOM 1556 N N . GLN A 1 200 ? 2.448 5.890 -10.416 1.00 95.06 200 GLN A N 1
ATOM 1557 C CA . GLN A 1 200 ? 2.840 7.044 -11.238 1.00 95.06 200 GLN A CA 1
ATOM 1558 C C . GL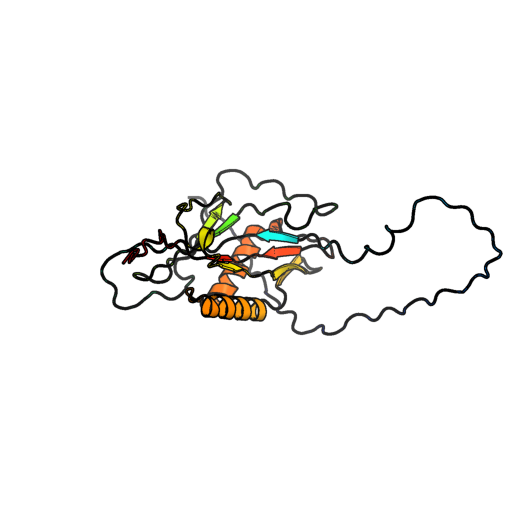N A 1 200 ? 4.016 7.815 -10.621 1.00 95.06 200 GLN A C 1
ATOM 1560 O O . GLN A 1 200 ? 4.980 8.141 -11.309 1.00 95.06 200 GLN A O 1
ATOM 1565 N N . ILE A 1 201 ? 3.978 8.082 -9.312 1.00 92.50 201 ILE A N 1
ATOM 1566 C CA . ILE A 1 201 ? 5.054 8.802 -8.605 1.00 92.50 201 ILE A CA 1
ATOM 1567 C C . ILE A 1 201 ? 6.371 8.013 -8.649 1.00 92.50 201 ILE A C 1
ATOM 1569 O O . ILE A 1 201 ? 7.451 8.589 -8.850 1.00 92.50 201 ILE A O 1
ATOM 1573 N N . GLU A 1 202 ? 6.274 6.692 -8.495 1.00 92.44 202 GLU A N 1
ATOM 1574 C CA . GLU A 1 202 ? 7.406 5.766 -8.518 1.00 92.44 202 GLU A CA 1
ATOM 1575 C C . GLU A 1 202 ? 7.620 5.103 -9.891 1.00 92.44 202 GLU A C 1
ATOM 1577 O O . GLU A 1 202 ? 8.284 4.072 -9.975 1.00 92.44 202 GLU A O 1
ATOM 1582 N N . GLU A 1 203 ? 7.143 5.706 -10.989 1.00 93.12 203 GLU A N 1
ATOM 1583 C CA . GLU A 1 203 ? 7.213 5.120 -12.338 1.00 93.12 203 GLU A CA 1
ATOM 1584 C C . GLU A 1 203 ? 8.640 4.701 -12.733 1.00 93.12 203 GLU A C 1
ATOM 1586 O O . GLU A 1 203 ? 8.840 3.685 -13.403 1.00 93.12 203 GLU A O 1
ATOM 1591 N N . ALA A 1 204 ? 9.649 5.471 -12.316 1.00 91.06 204 ALA A N 1
ATOM 1592 C CA . ALA A 1 204 ? 11.053 5.177 -12.603 1.00 91.06 204 ALA A CA 1
ATOM 1593 C C . ALA A 1 204 ? 11.516 3.824 -12.030 1.00 91.06 204 ALA A C 1
ATOM 1595 O O . ALA A 1 204 ? 12.462 3.233 -12.545 1.00 91.06 204 ALA A O 1
ATOM 1596 N N . TYR A 1 205 ? 10.848 3.323 -10.987 1.00 90.81 205 TYR A N 1
ATOM 1597 C CA . TYR A 1 205 ? 11.113 2.012 -10.401 1.00 90.81 205 TYR A CA 1
ATOM 1598 C C . TYR A 1 205 ? 10.374 0.877 -11.111 1.00 90.81 205 TYR A C 1
ATOM 1600 O O . TYR A 1 205 ? 10.688 -0.283 -10.838 1.00 90.81 205 TYR A O 1
ATOM 1608 N N . VAL A 1 206 ? 9.445 1.166 -12.027 1.00 91.88 206 VAL A N 1
ATOM 1609 C CA . VAL A 1 206 ? 8.771 0.147 -12.840 1.00 91.88 206 VAL A CA 1
ATOM 1610 C C . VAL A 1 206 ? 9.698 -0.257 -13.990 1.00 91.88 206 VAL A C 1
ATOM 1612 O O . VAL A 1 206 ? 9.965 0.562 -14.874 1.00 91.88 206 VAL A O 1
ATOM 1615 N N . PRO A 1 207 ? 10.222 -1.497 -14.005 1.00 89.31 207 PRO A N 1
ATOM 1616 C CA . PRO A 1 207 ? 11.137 -1.935 -15.050 1.00 89.31 207 PRO A CA 1
ATOM 1617 C C . PRO A 1 207 ? 10.484 -1.896 -16.436 1.00 89.31 207 PRO A C 1
ATOM 1619 O O . PRO A 1 207 ? 9.335 -2.299 -16.599 1.00 89.31 207 PRO A O 1
ATOM 1622 N N . ALA A 1 208 ? 11.242 -1.456 -17.441 1.00 88.62 208 ALA A N 1
ATOM 1623 C CA . ALA A 1 208 ? 10.847 -1.575 -18.847 1.00 88.62 208 ALA A CA 1
ATOM 1624 C C . ALA A 1 208 ? 11.207 -2.948 -19.449 1.00 88.62 208 ALA A C 1
ATOM 1626 O O . ALA A 1 208 ? 10.734 -3.304 -20.527 1.00 88.62 208 ALA A O 1
ATOM 1627 N N . GLU A 1 209 ? 12.063 -3.718 -18.772 1.00 87.44 209 GLU A N 1
ATOM 1628 C CA . GLU A 1 209 ? 12.497 -5.033 -19.231 1.00 87.44 209 GLU A CA 1
ATOM 1629 C C . GLU A 1 209 ? 11.361 -6.060 -19.141 1.00 87.44 209 GLU A C 1
ATOM 1631 O O . GLU A 1 209 ? 10.644 -6.156 -18.141 1.00 87.44 209 GLU A O 1
ATOM 1636 N N . ARG A 1 210 ? 11.208 -6.861 -20.199 1.00 84.69 210 ARG A N 1
ATOM 1637 C CA . ARG A 1 210 ? 10.172 -7.893 -20.266 1.00 84.69 210 ARG A CA 1
ATOM 1638 C C . ARG A 1 210 ? 10.392 -8.938 -19.170 1.00 84.69 210 ARG A C 1
ATOM 1640 O O . ARG A 1 210 ? 11.485 -9.468 -19.027 1.00 84.69 210 ARG A O 1
ATOM 1647 N N . GLY A 1 211 ? 9.325 -9.277 -18.449 1.00 83.69 211 GLY A N 1
ATOM 1648 C CA . GLY A 1 211 ? 9.373 -10.251 -17.351 1.00 83.69 211 GLY A CA 1
ATOM 1649 C C . GLY A 1 211 ? 9.766 -9.650 -15.999 1.00 83.69 211 GLY A C 1
ATOM 1650 O O . GLY A 1 211 ? 9.730 -10.358 -14.997 1.00 83.69 211 GLY A O 1
ATOM 1651 N N . CYS A 1 212 ? 10.077 -8.353 -15.952 1.00 87.81 212 CYS A N 1
ATOM 1652 C CA . CYS A 1 212 ? 10.329 -7.621 -14.716 1.00 87.81 212 CYS A CA 1
ATOM 1653 C C . CYS A 1 212 ? 9.106 -6.780 -14.329 1.00 87.81 212 CYS A C 1
ATOM 1655 O O . CYS A 1 212 ? 8.355 -6.315 -15.188 1.00 87.81 212 CYS A O 1
ATOM 1657 N N . SER A 1 213 ? 8.903 -6.559 -13.029 1.00 90.31 213 SER A N 1
ATOM 1658 C CA . SER A 1 213 ? 7.782 -5.753 -12.534 1.00 90.31 213 SER A CA 1
ATOM 1659 C C . SER A 1 213 ? 8.107 -5.040 -11.222 1.00 90.31 213 SER A C 1
ATOM 1661 O O . SER A 1 213 ? 8.985 -5.447 -10.461 1.00 90.31 213 SER A O 1
ATOM 1663 N N . LEU A 1 214 ? 7.388 -3.954 -10.950 1.00 92.00 214 LEU A N 1
ATOM 1664 C CA . LEU A 1 214 ? 7.324 -3.359 -9.621 1.00 92.00 214 LEU A CA 1
ATOM 1665 C C . LEU A 1 214 ? 6.221 -4.075 -8.843 1.00 92.00 214 LEU A C 1
ATOM 1667 O O . LEU A 1 214 ? 5.067 -4.081 -9.251 1.00 92.00 214 LEU A O 1
ATOM 1671 N N . TYR A 1 215 ? 6.570 -4.688 -7.730 1.00 94.56 215 TYR A N 1
ATOM 1672 C CA . TYR A 1 215 ? 5.652 -5.395 -6.857 1.00 94.56 215 TYR A CA 1
ATOM 1673 C C . TYR A 1 215 ? 5.100 -4.469 -5.764 1.00 94.56 215 TYR A C 1
ATOM 1675 O O . TYR A 1 215 ? 5.795 -3.900 -4.928 1.00 94.56 215 TYR A O 1
ATOM 1683 N N . LEU A 1 216 ? 3.792 -4.315 -5.748 1.00 94.19 216 LEU A N 1
ATOM 1684 C CA . LEU A 1 216 ? 3.080 -3.549 -4.743 1.00 94.19 216 LEU A CA 1
ATOM 1685 C C . LEU A 1 216 ? 2.656 -4.491 -3.623 1.00 94.19 216 LEU A C 1
ATOM 1687 O O . LEU A 1 216 ? 2.156 -5.591 -3.868 1.00 94.19 216 LEU A O 1
ATOM 1691 N N . ARG A 1 217 ? 2.840 -4.043 -2.385 1.00 95.38 217 ARG A N 1
ATOM 1692 C CA . ARG A 1 217 ? 2.575 -4.817 -1.177 1.00 95.38 217 ARG A CA 1
ATOM 1693 C C . ARG A 1 217 ? 1.796 -3.981 -0.166 1.00 95.38 217 ARG A C 1
ATOM 1695 O O . ARG A 1 217 ? 2.348 -3.501 0.825 1.00 95.38 217 ARG A O 1
ATOM 1702 N N . PRO A 1 218 ? 0.490 -3.795 -0.399 1.00 94.88 218 PRO A N 1
ATOM 1703 C CA . PRO A 1 218 ? -0.397 -3.326 0.648 1.00 94.88 218 PRO A CA 1
ATOM 1704 C C . PRO A 1 218 ? -0.274 -4.196 1.901 1.00 94.88 218 PRO A C 1
ATOM 1706 O O . PRO A 1 218 ? -0.306 -5.421 1.805 1.00 94.88 218 PRO A O 1
ATOM 1709 N N . LEU A 1 219 ? -0.175 -3.567 3.069 1.00 94.88 219 LEU A N 1
ATOM 1710 C CA . LEU A 1 219 ? -0.385 -4.211 4.365 1.00 94.88 219 LEU A CA 1
ATOM 1711 C C . LEU A 1 219 ? -1.334 -3.351 5.167 1.00 94.88 219 LEU A C 1
ATOM 1713 O O . LEU A 1 219 ? -1.140 -2.141 5.241 1.00 94.88 219 LEU A O 1
ATOM 1717 N N . LEU A 1 220 ? -2.270 -4.017 5.827 1.00 92.75 220 LEU A N 1
ATOM 1718 C CA . LEU A 1 220 ? -3.023 -3.498 6.947 1.00 92.75 220 LEU A CA 1
ATOM 1719 C C . LEU A 1 220 ? -2.686 -4.299 8.206 1.00 92.75 220 LEU A C 1
ATOM 1721 O O . LEU A 1 220 ? -2.602 -5.525 8.171 1.00 92.75 220 LEU A O 1
ATOM 1725 N N . PHE A 1 221 ? -2.501 -3.619 9.331 1.00 91.56 221 PHE A N 1
ATOM 1726 C CA . PHE A 1 221 ? -2.200 -4.265 10.604 1.00 91.56 221 PHE A CA 1
ATOM 1727 C C . PHE A 1 221 ? -2.651 -3.422 11.785 1.00 91.56 221 PHE A C 1
ATOM 1729 O O . PHE A 1 221 ? -2.722 -2.195 11.700 1.00 91.56 221 PHE A O 1
ATOM 1736 N N . SER A 1 222 ? -2.943 -4.092 12.897 1.00 87.19 222 SER A N 1
ATOM 1737 C CA . SER A 1 222 ? -3.404 -3.428 14.111 1.00 87.19 222 SER A CA 1
ATOM 1738 C C . SER A 1 222 ? -2.233 -2.961 14.968 1.00 87.19 222 SER A C 1
ATOM 1740 O O . SER A 1 222 ? -1.470 -3.776 15.490 1.00 87.19 222 SER A O 1
ATOM 1742 N N . THR A 1 223 ? -2.151 -1.651 15.203 1.00 84.06 223 THR A N 1
ATOM 1743 C CA . THR A 1 223 ? -1.224 -1.056 16.178 1.00 84.06 223 THR A CA 1
ATOM 1744 C C . THR A 1 223 ? -1.808 -0.973 17.587 1.00 84.06 223 THR A C 1
ATOM 1746 O O . THR A 1 223 ? -1.248 -0.280 18.438 1.00 84.06 223 THR A O 1
ATOM 1749 N N . TYR A 1 224 ? -2.965 -1.598 17.837 1.00 81.19 224 TYR A N 1
ATOM 1750 C CA . TYR A 1 224 ? -3.591 -1.553 19.151 1.00 81.19 224 TYR A CA 1
ATOM 1751 C C . TYR A 1 224 ? -2.636 -2.118 20.200 1.00 81.19 224 TYR A C 1
ATOM 1753 O O . TYR A 1 224 ? -2.041 -3.175 20.001 1.00 81.19 224 TYR A O 1
ATOM 1761 N N . VAL A 1 225 ? -2.469 -1.399 21.306 1.00 80.00 225 VAL A N 1
ATOM 1762 C CA . VAL A 1 225 ? -1.595 -1.829 22.393 1.00 80.00 225 VAL A CA 1
ATOM 1763 C C . VAL A 1 225 ? -2.434 -2.580 23.404 1.00 80.00 225 VAL A C 1
ATOM 1765 O O . VAL A 1 225 ? -3.323 -2.002 24.029 1.00 80.00 225 VAL A O 1
ATOM 1768 N N . ARG A 1 226 ? -2.135 -3.865 23.581 1.00 66.94 226 ARG A N 1
ATOM 1769 C CA . ARG A 1 226 ? -2.742 -4.672 24.635 1.00 66.94 226 ARG A CA 1
ATOM 1770 C C . ARG A 1 226 ? -1.665 -5.515 25.298 1.00 66.94 226 ARG A C 1
ATOM 1772 O O . ARG A 1 226 ? -1.075 -6.383 24.671 1.00 66.94 226 ARG A O 1
ATOM 1779 N N . CYS A 1 227 ? -1.429 -5.255 26.578 1.00 58.66 227 CYS A N 1
ATOM 1780 C CA . CYS A 1 227 ? -0.833 -6.236 27.472 1.00 58.66 227 CYS A CA 1
ATOM 1781 C C . CYS A 1 227 ? -1.980 -7.146 27.920 1.00 58.66 227 CYS A C 1
ATOM 1783 O O . CYS A 1 227 ? -3.027 -6.639 28.333 1.00 58.66 227 CYS A O 1
ATOM 1785 N N . ALA A 1 228 ? -1.841 -8.464 27.790 1.00 55.22 228 ALA A N 1
ATOM 1786 C CA . ALA A 1 228 ? -2.808 -9.390 28.360 1.00 55.22 228 ALA A CA 1
ATOM 1787 C C . ALA A 1 228 ? -2.757 -9.283 29.894 1.00 55.22 228 ALA A C 1
ATOM 1789 O O . ALA A 1 228 ? -2.019 -10.004 30.551 1.00 55.22 228 ALA A O 1
ATOM 1790 N N . GLN A 1 229 ? -3.526 -8.363 30.472 1.00 48.41 229 GLN A N 1
ATOM 1791 C CA . GLN A 1 229 ? -3.903 -8.440 31.876 1.00 48.41 229 GLN A CA 1
ATOM 1792 C C . GLN A 1 229 ? -5.117 -9.358 31.944 1.00 48.41 229 GLN A C 1
ATOM 1794 O O . GLN A 1 229 ? -6.252 -8.940 31.727 1.00 48.41 229 GLN A O 1
ATOM 1799 N N . THR A 1 230 ? -4.861 -10.645 32.140 1.00 44.88 230 THR A N 1
ATOM 1800 C CA . THR A 1 230 ? -5.893 -11.581 32.574 1.00 44.88 230 THR A CA 1
ATOM 1801 C C . THR A 1 230 ? -5.924 -11.533 34.094 1.00 44.88 230 THR A C 1
ATOM 1803 O O . THR A 1 230 ? -4.877 -11.707 34.717 1.00 44.88 230 THR A O 1
ATOM 1806 N N . GLU A 1 231 ? -7.093 -11.322 34.698 1.00 44.19 231 GLU A N 1
ATOM 1807 C CA . GLU A 1 231 ? -7.276 -11.674 36.107 1.00 44.19 231 GLU A CA 1
ATOM 1808 C C . GLU A 1 231 ? -6.948 -13.161 36.253 1.00 44.19 231 GLU A C 1
ATOM 1810 O O . GLU A 1 231 ? -7.658 -14.025 35.735 1.00 44.19 231 GLU A O 1
ATOM 1815 N N . SER A 1 232 ? -5.840 -13.472 36.921 1.00 48.19 232 SER A N 1
ATOM 1816 C CA . SER A 1 232 ? -5.590 -14.829 37.371 1.00 48.19 232 SER A CA 1
ATOM 1817 C C . SER A 1 232 ? -6.548 -15.082 38.528 1.00 48.19 232 SER A C 1
ATOM 1819 O O . SER A 1 232 ? -6.277 -14.673 39.658 1.00 48.19 232 SER A O 1
ATOM 1821 N N . ARG A 1 233 ? -7.678 -15.740 38.264 1.00 50.03 233 ARG A N 1
ATOM 1822 C CA . ARG A 1 233 ? -8.423 -16.413 39.331 1.00 50.03 233 ARG A CA 1
ATOM 1823 C C . ARG A 1 233 ? -7.620 -17.646 39.727 1.00 50.03 233 ARG A C 1
ATOM 1825 O O . ARG A 1 233 ? -7.863 -18.741 39.235 1.00 50.03 233 ARG A O 1
ATOM 1832 N N . ILE A 1 234 ? -6.580 -17.418 40.522 1.00 54.41 234 ILE A N 1
ATOM 1833 C CA . ILE A 1 234 ? -6.011 -18.467 41.358 1.00 54.41 234 ILE A CA 1
ATOM 1834 C C . ILE A 1 234 ? -6.992 -18.570 42.527 1.00 54.41 234 ILE A C 1
ATOM 1836 O O . ILE A 1 234 ? -6.941 -17.748 43.441 1.00 54.41 234 ILE A O 1
ATOM 1840 N N . GLU A 1 235 ? -7.961 -19.477 42.396 1.00 48.56 235 GLU A N 1
ATOM 1841 C CA . GLU A 1 235 ? -8.718 -20.025 43.531 1.00 48.56 235 GLU A CA 1
ATOM 1842 C C . GLU A 1 235 ? -7.884 -21.111 44.220 1.00 48.56 235 GLU A C 1
ATOM 1844 O O . GLU A 1 235 ? -7.193 -21.870 43.497 1.00 48.56 235 GLU A O 1
#